Protein AF-A0ABD2HUH9-F1 (afdb_monomer_lite)

InterPro domains:
  IPR013078 Histidine phosphatase superfamily, clade-1 [PF00300] (128-305)
  IPR013078 Histidine phosphatase superfamily, clade-1 [SM00855] (127-300)
  IPR013078 Histidine phosphatase superfamily, clade-1 [cd07067] (128-216)
  IPR029033 Histidine phosphatase superfamily [G3DSA:3.40.50.1240] (119-362)
  IPR029033 Histidine phosphatase superfamily [SSF53254] (128-306)
  IPR051710 Phosphatase and SH3 domain-containing protein [PTHR16469] (118-306)

Structure (mmCIF, N/CA/C/O backbone):
data_AF-A0ABD2HUH9-F1
#
_entry.id   AF-A0ABD2HUH9-F1
#
loop_
_atom_site.group_PDB
_atom_site.id
_atom_site.type_symbol
_atom_site.label_atom_id
_atom_site.label_alt_id
_atom_site.label_comp_id
_atom_site.label_asym_id
_atom_site.label_entity_id
_atom_site.label_seq_id
_atom_site.pdbx_PDB_ins_code
_atom_site.Cartn_x
_atom_site.Cartn_y
_atom_site.Cartn_z
_atom_site.occupancy
_atom_site.B_iso_or_equiv
_atom_site.auth_seq_id
_atom_site.auth_comp_id
_atom_site.auth_asym_id
_atom_site.auth_atom_id
_atom_site.pdbx_PDB_model_num
ATOM 1 N N . MET A 1 1 ? -20.282 13.098 11.076 1.00 27.67 1 MET A N 1
ATOM 2 C CA . MET A 1 1 ? -19.843 14.317 11.802 1.00 27.67 1 MET A CA 1
ATOM 3 C C . MET A 1 1 ? -19.815 14.136 13.331 1.00 27.67 1 MET A C 1
ATOM 5 O O . MET A 1 1 ? -18.969 14.738 13.973 1.00 27.67 1 MET A O 1
ATOM 9 N N . ILE A 1 2 ? -20.640 13.249 13.908 1.00 22.48 2 ILE A N 1
ATOM 10 C CA . ILE A 1 2 ? -20.753 13.015 15.366 1.00 22.48 2 ILE A CA 1
ATOM 11 C C . ILE A 1 2 ? -19.520 12.308 15.987 1.00 22.48 2 ILE A C 1
ATOM 13 O O . ILE A 1 2 ? -19.091 12.671 17.076 1.00 22.48 2 ILE A O 1
ATOM 17 N N . PHE A 1 3 ? -18.856 11.392 15.270 1.00 25.00 3 PHE A N 1
ATOM 18 C CA . PHE A 1 3 ? -17.700 10.646 15.810 1.00 25.00 3 PHE A CA 1
ATOM 19 C C . PHE A 1 3 ? -16.360 11.410 15.824 1.00 25.00 3 PHE A C 1
ATOM 21 O O . PHE A 1 3 ? -15.515 11.156 16.682 1.00 25.00 3 PHE A O 1
ATOM 28 N N . ARG A 1 4 ? -16.149 12.370 14.905 1.00 24.64 4 ARG A N 1
ATOM 29 C CA . ARG A 1 4 ? -14.966 13.262 14.941 1.00 24.64 4 ARG A CA 1
ATOM 30 C C . ARG A 1 4 ? -15.009 14.158 16.183 1.00 24.64 4 ARG A C 1
ATOM 32 O O . ARG A 1 4 ? -13.975 14.357 16.808 1.00 24.64 4 ARG A O 1
ATOM 39 N N . ALA A 1 5 ? -16.208 14.607 16.567 1.00 24.38 5 ALA A N 1
ATOM 40 C CA . ALA A 1 5 ? -16.437 15.283 17.836 1.00 24.38 5 ALA A CA 1
ATOM 41 C C . ALA A 1 5 ? -16.181 14.328 19.012 1.00 24.38 5 ALA A C 1
ATOM 43 O O . ALA A 1 5 ? -15.343 14.640 19.840 1.00 24.38 5 ALA A O 1
ATOM 44 N N . GLN A 1 6 ? -16.762 13.122 19.036 1.00 27.17 6 GLN A N 1
ATOM 45 C CA . GLN A 1 6 ? -16.591 12.181 20.158 1.00 27.17 6 GLN A CA 1
ATOM 46 C C . GLN A 1 6 ? -15.127 11.828 20.482 1.00 27.17 6 GLN A C 1
ATOM 48 O O . GLN A 1 6 ? -14.770 11.823 21.652 1.00 27.17 6 GLN A O 1
ATOM 53 N N . ASN A 1 7 ? -14.251 11.596 19.497 1.00 30.81 7 ASN A N 1
ATOM 54 C CA . ASN A 1 7 ? -12.843 11.257 19.780 1.00 30.81 7 ASN A CA 1
ATOM 55 C C . ASN A 1 7 ? -12.006 12.453 20.265 1.00 30.81 7 ASN A C 1
ATOM 57 O O . ASN A 1 7 ? -11.153 12.288 21.139 1.00 30.81 7 ASN A O 1
ATOM 61 N N . LEU A 1 8 ? -12.267 13.657 19.740 1.00 32.03 8 LEU A N 1
ATOM 62 C CA . LEU A 1 8 ? -11.672 14.890 20.264 1.00 32.03 8 LEU A CA 1
ATOM 63 C C . LEU A 1 8 ? -12.205 15.187 21.670 1.00 32.03 8 LEU A C 1
ATOM 65 O O . LEU A 1 8 ? -11.418 15.495 22.555 1.00 32.03 8 LEU A O 1
ATOM 69 N N . THR A 1 9 ? -13.506 15.002 21.903 1.00 34.88 9 THR A N 1
ATOM 70 C CA . THR A 1 9 ? -14.163 15.226 23.194 1.00 34.88 9 THR A CA 1
ATOM 71 C C . THR A 1 9 ? -13.722 14.214 24.249 1.00 34.88 9 THR A C 1
ATOM 73 O O . THR A 1 9 ? -13.495 14.619 25.377 1.00 34.88 9 THR A O 1
ATOM 76 N N . ILE A 1 10 ? -13.524 12.931 23.921 1.00 40.19 10 ILE A N 1
ATOM 77 C CA . ILE A 1 10 ? -13.047 11.913 24.878 1.00 40.19 10 ILE A CA 1
ATOM 78 C C . ILE A 1 10 ? -11.568 12.141 25.223 1.00 40.19 10 ILE A C 1
ATOM 80 O O . ILE A 1 10 ? -11.203 12.074 26.394 1.00 40.19 10 ILE A O 1
ATOM 84 N N . GLY A 1 11 ? -10.724 12.484 24.240 1.00 42.72 11 GLY A N 1
ATOM 85 C CA . GLY A 1 11 ? -9.333 12.877 24.497 1.00 42.72 11 GLY A CA 1
ATOM 86 C C . GLY A 1 11 ? -9.218 14.167 25.317 1.00 42.72 11 GLY A C 1
ATOM 87 O O . GLY A 1 11 ? -8.470 14.207 26.290 1.00 42.72 11 GLY A O 1
ATOM 88 N N . GLN A 1 12 ? -10.012 15.191 24.990 1.00 41.19 12 GLN A N 1
ATOM 89 C CA . GLN A 1 12 ? -10.095 16.444 25.753 1.00 41.19 12 GLN A CA 1
ATOM 90 C C . GLN A 1 12 ? -10.655 16.223 27.164 1.00 41.19 12 GLN A C 1
ATOM 92 O O . GLN A 1 12 ? -10.126 16.787 28.118 1.00 41.19 12 GLN A O 1
ATOM 97 N N . PHE A 1 13 ? -11.666 15.364 27.319 1.00 44.88 13 PHE A N 1
ATOM 98 C CA . PHE A 1 13 ? -12.260 15.001 28.607 1.00 44.88 13 PHE A CA 1
ATOM 99 C C . PHE A 1 13 ? -11.258 14.258 29.494 1.00 44.88 13 PHE A C 1
ATOM 101 O O . PHE A 1 13 ? -11.095 14.622 30.656 1.00 44.88 13 PHE A O 1
ATOM 108 N N . PHE A 1 14 ? -10.537 13.272 28.950 1.00 52.88 14 PHE A N 1
ATOM 109 C CA . PHE A 1 14 ? -9.523 12.517 29.690 1.00 52.88 14 PHE A CA 1
ATOM 110 C C . PHE A 1 14 ? -8.366 13.425 30.142 1.00 52.88 14 PHE A C 1
ATOM 112 O O . PHE A 1 14 ? -7.978 13.413 31.309 1.00 52.88 14 PHE A O 1
ATOM 119 N N . VAL A 1 15 ? -7.874 14.301 29.260 1.00 49.50 15 VAL A N 1
ATOM 120 C CA . VAL A 1 15 ? -6.793 15.247 29.587 1.00 49.50 15 VAL A CA 1
ATOM 121 C C . VAL A 1 15 ? -7.243 16.311 30.606 1.00 49.50 15 VAL A C 1
ATOM 123 O O . VAL A 1 15 ? -6.530 16.556 31.578 1.00 49.50 15 VAL A O 1
ATOM 126 N N . GLN A 1 16 ? -8.432 16.909 30.465 1.00 46.25 16 GLN A N 1
ATOM 127 C CA . GLN A 1 16 ? -8.908 17.951 31.394 1.00 46.25 16 GLN A CA 1
ATOM 128 C C . GLN A 1 16 ? -9.371 17.420 32.756 1.00 46.25 16 GLN A C 1
ATOM 130 O O . GLN A 1 16 ? -9.128 18.064 33.780 1.00 46.25 16 GLN A O 1
ATOM 135 N N . LYS A 1 17 ? -10.084 16.287 32.803 1.00 49.50 17 LYS A N 1
ATOM 136 C CA . LYS A 1 17 ? -10.650 15.781 34.064 1.00 49.50 17 LYS A CA 1
ATOM 137 C C . LYS A 1 17 ? -9.650 14.983 34.882 1.00 49.50 17 LYS A C 1
ATOM 139 O O . LYS A 1 17 ? -9.647 15.125 36.098 1.00 49.50 17 LYS A O 1
ATOM 144 N N . ILE A 1 18 ? -8.816 14.171 34.240 1.00 49.66 18 ILE A N 1
ATOM 145 C CA . ILE A 1 18 ? -7.975 13.198 34.945 1.00 49.66 18 ILE A CA 1
ATOM 146 C C . ILE A 1 18 ? -6.536 13.702 35.085 1.00 49.66 18 ILE A C 1
ATOM 148 O O . ILE A 1 18 ? -5.940 13.568 36.153 1.00 49.66 18 ILE A O 1
ATOM 152 N N . LEU A 1 19 ? -5.971 14.326 34.046 1.00 48.34 19 LEU A N 1
ATOM 153 C CA . LEU A 1 19 ? -4.577 14.777 34.109 1.00 48.34 19 LEU A CA 1
ATOM 154 C C . LEU A 1 19 ? -4.420 16.132 34.807 1.00 48.34 19 LEU A C 1
ATOM 156 O O . LEU A 1 19 ? -3.455 16.294 35.550 1.00 48.34 19 LEU A O 1
ATOM 160 N N . GLN A 1 20 ? -5.365 17.063 34.624 1.00 46.34 20 GLN A N 1
ATOM 161 C CA . GLN A 1 20 ? -5.277 18.410 35.208 1.00 46.34 20 GLN A CA 1
ATOM 162 C C . GLN A 1 20 ? -5.917 18.561 36.601 1.00 46.34 20 GLN A C 1
ATOM 164 O O . GLN A 1 20 ? -5.430 19.380 37.370 1.00 46.34 20 GLN A O 1
ATOM 169 N N . ASN A 1 21 ? -6.980 17.813 36.945 1.00 48.00 21 ASN A N 1
ATOM 170 C CA . ASN A 1 21 ? -7.795 18.108 38.144 1.00 48.00 21 ASN A CA 1
ATOM 171 C C . ASN A 1 21 ? -8.232 16.896 39.002 1.00 48.00 21 ASN A C 1
ATOM 173 O O . ASN A 1 21 ? -8.895 17.102 40.016 1.00 48.00 21 ASN A O 1
ATOM 177 N N . GLY A 1 22 ? -7.919 15.654 38.616 1.00 52.38 22 GLY A N 1
ATOM 178 C CA . GLY A 1 22 ? -8.319 14.444 39.354 1.00 52.38 22 GLY A CA 1
ATOM 179 C C . GLY A 1 22 ? -7.205 13.893 40.250 1.00 52.38 22 GLY A C 1
ATOM 180 O O . GLY A 1 22 ? -6.028 13.987 39.887 1.00 52.38 22 GLY A O 1
ATOM 181 N N . SER A 1 23 ? -7.565 13.310 41.403 1.00 54.91 23 SER A N 1
ATOM 182 C CA . SER A 1 23 ? -6.617 12.554 42.239 1.00 54.91 23 SER A CA 1
ATOM 183 C C . SER A 1 23 ? -6.350 11.162 41.655 1.00 54.91 23 SER A C 1
ATOM 185 O O . SER A 1 23 ? -7.181 10.606 40.932 1.00 54.91 23 SER A O 1
ATOM 187 N N . ASP A 1 24 ? -5.197 10.576 41.980 1.00 50.28 24 ASP A N 1
ATOM 188 C CA . ASP A 1 24 ? -4.820 9.244 41.487 1.00 50.28 24 ASP A CA 1
ATOM 189 C C . ASP A 1 24 ? -5.796 8.152 41.977 1.00 50.28 24 ASP A C 1
ATOM 191 O O . ASP A 1 24 ? -6.110 7.219 41.239 1.00 50.28 24 ASP A O 1
ATOM 195 N N . GLU A 1 25 ? -6.389 8.322 43.165 1.00 52.78 25 GLU A N 1
ATOM 196 C CA . GLU A 1 25 ? -7.463 7.460 43.686 1.00 52.78 25 GLU A CA 1
ATOM 197 C C . GLU A 1 25 ? -8.725 7.495 42.815 1.00 52.78 25 GLU A C 1
ATOM 199 O O . GLU A 1 25 ? -9.259 6.441 42.475 1.00 52.78 25 GLU A O 1
ATOM 204 N N . GLN A 1 26 ? -9.167 8.679 42.374 1.00 53.09 26 GLN A N 1
ATOM 205 C CA . GLN A 1 26 ? -10.331 8.805 41.487 1.00 53.09 26 GLN A CA 1
ATOM 206 C C . GLN A 1 26 ? -10.088 8.127 40.135 1.00 53.09 26 GLN A C 1
ATOM 208 O O . GLN A 1 26 ? -10.994 7.522 39.562 1.00 53.09 26 GLN A O 1
ATOM 213 N N . LEU A 1 27 ? -8.857 8.199 39.624 1.00 52.88 27 LEU A N 1
ATOM 214 C CA . LEU A 1 27 ? -8.471 7.494 38.408 1.00 52.88 27 LEU A CA 1
ATOM 215 C C . LEU A 1 27 ? -8.495 5.970 38.608 1.00 52.88 27 LEU A C 1
ATOM 217 O O . LEU A 1 27 ? -9.039 5.256 37.763 1.00 52.88 27 LEU A O 1
ATOM 221 N N . GLY A 1 28 ? -7.973 5.480 39.735 1.00 50.75 28 GLY A N 1
ATOM 222 C CA . GLY A 1 28 ? -8.027 4.065 40.110 1.00 50.75 28 GLY A CA 1
ATOM 223 C C . GLY A 1 28 ? -9.458 3.532 40.229 1.00 50.75 28 GLY A C 1
ATOM 224 O O . GLY A 1 28 ? -9.762 2.468 39.691 1.00 50.75 28 GLY A O 1
ATOM 225 N N . GLU A 1 29 ? -10.367 4.288 40.850 1.00 53.72 29 GLU A N 1
ATOM 226 C CA . GLU A 1 29 ? -11.788 3.928 40.967 1.00 53.72 29 GLU A CA 1
ATOM 227 C C . GLU A 1 29 ? -12.499 3.874 39.609 1.00 53.72 29 GLU A C 1
ATOM 229 O O . GLU A 1 29 ? -13.290 2.961 39.355 1.00 53.72 29 GLU A O 1
ATOM 234 N N . ILE A 1 30 ? -12.192 4.810 38.705 1.00 51.41 30 ILE A N 1
ATOM 235 C CA . ILE A 1 30 ? -12.736 4.814 37.341 1.00 51.41 30 ILE A CA 1
ATOM 236 C C . ILE A 1 30 ? -12.247 3.585 36.572 1.00 51.41 30 ILE A C 1
ATOM 238 O O . ILE A 1 30 ? -13.061 2.877 35.979 1.00 51.41 30 ILE A O 1
ATOM 242 N N . VAL A 1 31 ? -10.942 3.297 36.599 1.00 49.69 31 VAL A N 1
ATOM 243 C CA . VAL A 1 31 ? -10.357 2.136 35.908 1.00 49.69 31 VAL A CA 1
ATOM 244 C C . VAL A 1 31 ? -10.923 0.830 36.462 1.00 49.69 31 VAL A C 1
ATOM 246 O O . VAL A 1 31 ? -11.364 -0.020 35.687 1.00 49.69 31 VAL A O 1
ATOM 249 N N . LYS A 1 32 ? -11.010 0.699 37.788 1.00 50.00 32 LYS A N 1
ATOM 250 C CA . LYS A 1 32 ? -11.602 -0.466 38.451 1.00 50.00 32 LYS A CA 1
ATOM 251 C C . LYS A 1 32 ? -13.080 -0.643 38.087 1.00 50.00 32 LYS A C 1
ATOM 253 O O . LYS A 1 32 ? -13.490 -1.739 37.719 1.00 50.00 32 LYS A O 1
ATOM 258 N N . SER A 1 33 ? -13.867 0.437 38.081 1.00 48.19 33 SER A N 1
ATOM 259 C CA . SER A 1 33 ? -15.278 0.393 37.664 1.00 48.19 33 SER A CA 1
ATOM 260 C C . SER A 1 33 ? -15.448 0.021 36.186 1.00 48.19 33 SER A C 1
ATOM 262 O O . SER A 1 33 ? -16.436 -0.619 35.818 1.00 48.19 33 SER A O 1
ATOM 264 N N . LEU A 1 34 ? -14.509 0.415 35.320 1.00 43.81 34 LEU A N 1
ATOM 265 C CA . LEU A 1 34 ? -14.492 0.004 33.916 1.00 43.81 34 LEU A CA 1
ATOM 266 C C . LEU A 1 34 ? -14.189 -1.498 33.791 1.00 43.81 34 LEU A C 1
ATOM 268 O O . LEU A 1 34 ? -14.939 -2.199 33.111 1.00 43.81 34 LEU A O 1
ATOM 272 N N . GLN A 1 35 ? -13.183 -2.003 34.511 1.00 46.22 35 GLN A N 1
ATOM 273 C CA . GLN A 1 35 ? -12.807 -3.423 34.527 1.00 46.22 35 GLN A CA 1
ATOM 274 C C . GLN A 1 35 ? -13.927 -4.326 35.066 1.00 46.22 35 GLN A C 1
ATOM 276 O O . GLN A 1 35 ? -14.257 -5.331 34.440 1.00 46.22 35 GLN A O 1
ATOM 281 N N . GLU A 1 36 ? -14.582 -3.938 36.165 1.00 45.72 36 GLU A N 1
ATOM 282 C CA . GLU A 1 36 ? -15.737 -4.654 36.736 1.00 45.72 36 GLU A CA 1
ATOM 283 C C . GLU A 1 36 ? -16.923 -4.741 35.758 1.00 45.72 36 GLU A C 1
ATOM 285 O O . GLU A 1 36 ? -17.746 -5.651 35.842 1.00 45.72 36 GLU A O 1
ATOM 290 N N . LYS A 1 37 ? -17.001 -3.814 34.795 1.00 42.44 37 LYS A N 1
ATOM 291 C CA . LYS A 1 37 ? -18.020 -3.779 33.733 1.00 42.44 37 LYS A CA 1
ATOM 292 C C . LYS A 1 37 ? -17.551 -4.424 32.424 1.00 42.44 37 LYS A C 1
ATOM 294 O O . LYS A 1 37 ? -18.214 -4.247 31.403 1.00 42.44 37 LYS A O 1
ATOM 299 N N . GLY A 1 38 ? -16.417 -5.128 32.434 1.00 36.41 38 GLY A N 1
ATOM 300 C CA . GLY A 1 38 ? -15.834 -5.767 31.251 1.00 36.41 38 GLY A CA 1
ATOM 301 C C . GLY A 1 38 ? -15.320 -4.781 30.198 1.00 36.41 38 GLY A C 1
ATOM 302 O O . GLY A 1 38 ? -15.166 -5.159 29.042 1.00 36.41 38 GLY A O 1
ATOM 303 N N . LYS A 1 39 ? -15.084 -3.517 30.568 1.00 41.75 39 LYS A N 1
ATOM 304 C CA . LYS A 1 39 ? -14.573 -2.467 29.678 1.00 41.75 39 LYS A CA 1
ATOM 305 C C . LYS A 1 39 ? -13.067 -2.322 29.865 1.00 41.75 39 LYS A C 1
ATOM 307 O O . LYS A 1 39 ? -12.573 -2.333 30.990 1.00 41.75 39 LYS A O 1
ATOM 312 N N . VAL A 1 40 ? -12.346 -2.108 28.768 1.00 40.84 40 VAL A N 1
ATOM 313 C CA . VAL A 1 40 ? -10.905 -1.832 28.797 1.00 40.84 40 VAL A CA 1
ATOM 314 C C . VAL A 1 40 ? -10.680 -0.372 28.430 1.00 40.84 40 VAL A C 1
ATOM 316 O O . VAL A 1 40 ? -11.061 0.074 27.349 1.00 40.84 40 VAL A O 1
ATOM 319 N N . LEU A 1 41 ? -10.063 0.382 29.336 1.00 43.00 41 LEU A N 1
ATOM 320 C CA . LEU A 1 41 ? -9.483 1.671 28.990 1.00 43.00 41 LEU A CA 1
ATOM 321 C C . LEU A 1 41 ? -8.190 1.381 28.221 1.00 43.00 41 LEU A C 1
ATOM 323 O O . LEU A 1 41 ? -7.193 0.993 28.825 1.00 43.00 41 LEU A O 1
ATOM 327 N N . ASP A 1 42 ? -8.225 1.514 26.893 1.00 43.03 42 ASP A N 1
ATOM 328 C CA . ASP A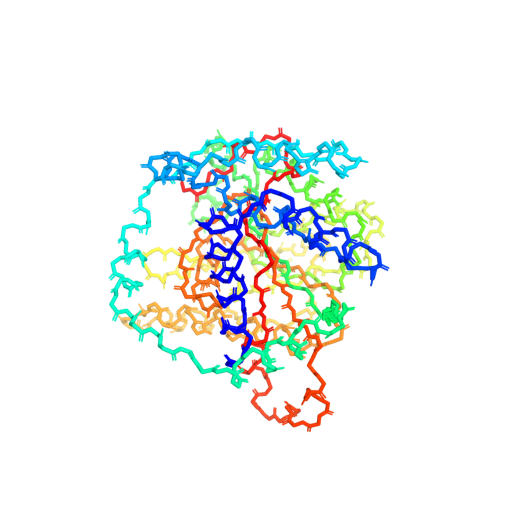 1 42 ? -7.055 1.325 26.026 1.00 43.03 42 ASP A CA 1
ATOM 329 C C . ASP A 1 42 ? -6.100 2.515 26.175 1.00 43.03 42 ASP A C 1
ATOM 331 O O . ASP A 1 42 ? -6.016 3.422 25.341 1.00 43.03 42 ASP A O 1
ATOM 335 N N . LEU A 1 43 ? -5.414 2.522 27.316 1.00 40.44 43 LEU A N 1
ATOM 336 C CA . LEU A 1 43 ? -4.369 3.476 27.623 1.00 40.44 43 LEU A CA 1
ATOM 337 C C . LEU A 1 43 ? -3.193 3.317 26.677 1.00 40.44 43 LEU A C 1
ATOM 339 O O . LEU A 1 43 ? -2.529 4.307 26.467 1.00 40.44 43 LEU A O 1
ATOM 343 N N . PHE A 1 44 ? -2.966 2.162 26.051 1.00 35.72 44 PHE A N 1
ATOM 344 C CA . PHE A 1 44 ? -1.836 1.942 25.146 1.00 35.72 44 PHE A CA 1
ATOM 345 C C . PHE A 1 44 ? -1.947 2.812 23.881 1.00 35.72 44 PHE A C 1
ATOM 347 O O . PHE A 1 44 ? -0.996 3.481 23.467 1.00 35.72 44 PHE A O 1
ATOM 354 N N . ARG A 1 45 ? -3.159 2.910 23.311 1.00 40.50 45 ARG A N 1
ATOM 355 C CA . ARG A 1 45 ? -3.464 3.835 22.203 1.00 40.50 45 ARG A CA 1
ATOM 356 C C . ARG A 1 45 ? -3.345 5.311 22.605 1.00 40.50 45 ARG A C 1
ATOM 358 O O . ARG A 1 45 ? -3.074 6.160 21.752 1.00 40.50 45 ARG A O 1
ATOM 365 N N . TYR A 1 46 ? -3.557 5.621 23.883 1.00 43.03 46 TYR A N 1
ATOM 366 C CA . TYR A 1 46 ? -3.401 6.963 24.446 1.00 43.03 46 TYR A CA 1
ATOM 367 C C . TYR A 1 46 ? -1.977 7.251 24.930 1.00 43.03 46 TYR A C 1
ATOM 369 O O . TYR A 1 46 ? -1.557 8.390 24.854 1.00 43.03 46 TYR A O 1
ATOM 377 N N . GLU A 1 47 ? -1.212 6.258 25.359 1.00 38.16 47 GLU A N 1
ATOM 378 C CA . GLU A 1 47 ? 0.138 6.348 25.907 1.00 38.16 47 GLU A CA 1
ATOM 379 C C . GLU A 1 47 ? 1.120 6.661 24.794 1.00 38.16 47 GLU A C 1
ATOM 381 O O . GLU A 1 47 ? 1.871 7.611 24.936 1.00 38.16 47 GLU A O 1
ATOM 386 N N . ASN A 1 48 ? 1.011 6.006 23.633 1.00 38.94 48 ASN A N 1
ATOM 387 C CA . ASN A 1 48 ? 1.764 6.402 22.437 1.00 38.94 48 ASN A CA 1
ATOM 388 C C . ASN A 1 48 ? 1.466 7.844 21.998 1.00 38.94 48 ASN A C 1
ATOM 390 O O . ASN A 1 48 ? 2.312 8.505 21.403 1.00 38.94 48 ASN A O 1
ATOM 394 N N . LYS A 1 49 ? 0.262 8.347 22.298 1.00 42.69 49 LYS A N 1
ATOM 395 C CA . LYS A 1 49 ? -0.082 9.754 22.074 1.00 42.69 49 LYS A CA 1
ATOM 396 C C . LYS A 1 49 ? 0.413 10.656 23.206 1.00 42.69 49 LYS A C 1
ATOM 398 O O . LYS A 1 49 ? 0.778 11.782 22.922 1.00 42.69 49 LYS A O 1
ATOM 403 N N . LEU A 1 50 ? 0.421 10.200 24.459 1.00 39.75 50 LEU A N 1
ATOM 404 C CA . LEU A 1 50 ? 0.709 10.998 25.657 1.00 39.75 50 LEU A CA 1
ATOM 405 C C . LEU A 1 50 ? 2.197 11.046 26.032 1.00 39.75 50 LEU A C 1
ATOM 407 O O . LEU A 1 50 ? 2.646 12.062 26.560 1.00 39.75 50 LEU A O 1
ATOM 411 N N . SER A 1 51 ? 2.966 9.995 25.738 1.00 42.31 51 SER A N 1
ATOM 412 C CA . SER A 1 51 ? 4.422 9.924 25.918 1.00 42.31 51 SER A CA 1
ATOM 413 C C . SER A 1 51 ? 5.132 11.016 25.116 1.00 42.31 51 SER A C 1
ATOM 415 O O . SER A 1 51 ? 6.043 11.665 25.627 1.00 42.31 51 SER A O 1
ATOM 417 N N . HIS A 1 52 ? 4.597 11.333 23.933 1.00 41.91 52 HIS A N 1
ATOM 418 C CA . HIS A 1 52 ? 4.979 12.467 23.089 1.00 41.91 52 HIS A CA 1
ATOM 419 C C . HIS A 1 52 ? 4.911 13.836 23.806 1.00 41.91 52 HIS A C 1
ATOM 421 O O . HIS A 1 52 ? 5.545 14.797 23.376 1.00 41.91 52 HIS A O 1
ATOM 427 N N . TYR A 1 53 ? 4.179 13.948 24.922 1.00 44.62 53 TYR A N 1
ATOM 428 C CA . TYR A 1 53 ? 3.969 15.198 25.658 1.00 44.62 53 TYR A CA 1
ATOM 429 C C . TYR A 1 53 ? 4.678 15.254 27.025 1.00 44.62 53 TYR A C 1
ATOM 431 O O . TYR A 1 53 ? 4.481 16.219 27.764 1.00 44.62 53 TYR A O 1
ATOM 439 N N . ASN A 1 54 ? 5.508 14.270 27.396 1.00 45.44 54 ASN A N 1
ATOM 440 C CA . ASN A 1 54 ? 6.020 14.122 28.769 1.00 45.44 54 ASN A CA 1
ATOM 441 C C . ASN A 1 54 ? 6.774 15.364 29.299 1.00 45.44 54 ASN A C 1
ATOM 443 O O . ASN A 1 54 ? 6.473 15.853 30.386 1.00 45.44 54 ASN A O 1
ATOM 447 N N . ASN A 1 55 ? 7.674 15.956 28.505 1.00 41.53 55 ASN A N 1
ATOM 448 C CA . ASN A 1 55 ? 8.413 17.167 28.902 1.00 41.53 55 ASN A CA 1
ATOM 449 C C . ASN A 1 55 ? 7.501 18.398 29.065 1.00 41.53 55 ASN A C 1
ATOM 451 O O . ASN A 1 55 ? 7.741 19.261 29.908 1.00 41.53 55 ASN A O 1
ATOM 455 N N . VAL A 1 56 ? 6.414 18.466 28.294 1.00 42.72 56 VAL A N 1
ATOM 456 C CA . VAL A 1 56 ? 5.411 19.538 28.374 1.00 42.72 56 VAL A CA 1
ATOM 457 C C . VAL A 1 56 ? 4.547 19.376 29.622 1.00 42.72 56 VAL A C 1
ATOM 459 O O . VAL A 1 56 ? 4.245 20.360 30.294 1.00 42.72 56 VAL A O 1
ATOM 462 N N . LEU A 1 57 ? 4.183 18.141 29.963 1.00 42.97 57 LEU A N 1
ATOM 463 C CA . LEU A 1 57 ? 3.406 17.827 31.158 1.00 42.97 57 LEU A CA 1
ATOM 464 C C . LEU A 1 57 ? 4.221 18.136 32.422 1.00 42.97 57 LEU A C 1
ATOM 466 O O . LEU A 1 57 ? 3.722 18.845 33.295 1.00 42.97 57 LEU A O 1
ATOM 470 N N . VAL A 1 58 ? 5.502 17.752 32.460 1.00 46.47 58 VAL A N 1
ATOM 471 C CA . VAL A 1 58 ? 6.424 18.062 33.569 1.00 46.47 58 VAL A CA 1
ATOM 472 C C . VAL A 1 58 ? 6.597 19.574 33.761 1.00 46.47 58 VAL A C 1
ATOM 474 O O . VAL A 1 58 ? 6.493 20.058 34.888 1.00 46.47 58 VAL A O 1
ATOM 477 N N . ASN A 1 59 ? 6.763 20.338 32.676 1.00 42.94 59 ASN A N 1
ATOM 478 C CA . ASN A 1 59 ? 6.883 21.803 32.732 1.00 42.94 59 ASN A CA 1
ATOM 479 C C . ASN A 1 59 ? 5.589 22.521 33.164 1.00 42.94 59 ASN A C 1
ATOM 481 O O . ASN A 1 59 ? 5.639 23.688 33.542 1.00 42.94 59 ASN A O 1
ATOM 485 N N . ASN A 1 60 ? 4.443 21.832 33.146 1.00 39.50 60 ASN A N 1
ATOM 486 C CA . ASN A 1 60 ? 3.157 22.316 33.662 1.00 39.50 60 ASN A CA 1
ATOM 487 C C . ASN A 1 60 ? 2.771 21.664 35.006 1.00 39.50 60 ASN A C 1
ATOM 489 O O . ASN A 1 60 ? 1.615 21.730 35.417 1.00 39.50 60 ASN A O 1
ATOM 493 N N . GLY A 1 61 ? 3.720 21.019 35.696 1.00 46.03 61 GLY A N 1
ATOM 494 C CA . GLY A 1 61 ? 3.499 20.404 37.009 1.00 46.03 61 GLY A CA 1
ATOM 495 C C . GLY A 1 61 ? 2.765 19.057 36.984 1.00 46.03 61 GLY A C 1
ATOM 496 O O . GLY A 1 61 ? 2.423 18.530 38.039 1.00 46.03 61 GLY A O 1
ATOM 497 N N . ILE A 1 62 ? 2.538 18.472 35.807 1.00 45.97 62 ILE A N 1
ATOM 498 C CA . ILE A 1 62 ? 1.891 17.168 35.627 1.00 45.97 62 ILE A CA 1
ATOM 499 C C . ILE A 1 62 ? 2.977 16.108 35.425 1.00 45.97 62 ILE A C 1
ATOM 501 O O . ILE A 1 62 ? 3.556 15.975 34.349 1.00 45.97 62 ILE A O 1
ATOM 505 N N . GLN A 1 63 ? 3.255 15.316 36.458 1.00 52.75 63 GLN A N 1
ATOM 506 C CA . GLN A 1 63 ? 4.226 14.226 36.361 1.00 52.75 63 GLN A CA 1
ATOM 507 C C . GLN A 1 63 ? 3.544 12.959 35.832 1.00 52.75 63 GLN A C 1
ATOM 509 O O . GLN A 1 63 ? 2.832 12.272 36.562 1.00 52.75 63 GLN A O 1
ATOM 514 N N . LEU A 1 64 ? 3.749 12.653 34.547 1.00 50.88 64 LEU A N 1
ATOM 515 C CA . LEU A 1 64 ? 3.093 11.521 33.882 1.00 50.88 64 LEU A CA 1
ATOM 516 C C . LEU A 1 64 ? 3.573 10.165 34.422 1.00 50.88 64 LEU A C 1
ATOM 518 O O . LEU A 1 64 ? 2.776 9.253 34.619 1.00 50.88 64 LEU A O 1
ATOM 522 N N . LYS A 1 65 ? 4.876 10.051 34.700 1.00 52.06 65 LYS A N 1
ATOM 523 C CA . LYS A 1 65 ? 5.528 8.805 35.120 1.00 52.06 65 LYS A CA 1
ATOM 524 C C . LYS A 1 65 ? 4.990 8.243 36.452 1.00 52.06 65 LYS A C 1
ATOM 526 O O . LYS A 1 65 ? 4.582 7.088 36.436 1.00 52.06 65 LYS A O 1
ATOM 531 N N . PRO A 1 66 ? 4.864 9.016 37.553 1.00 53.94 66 PRO 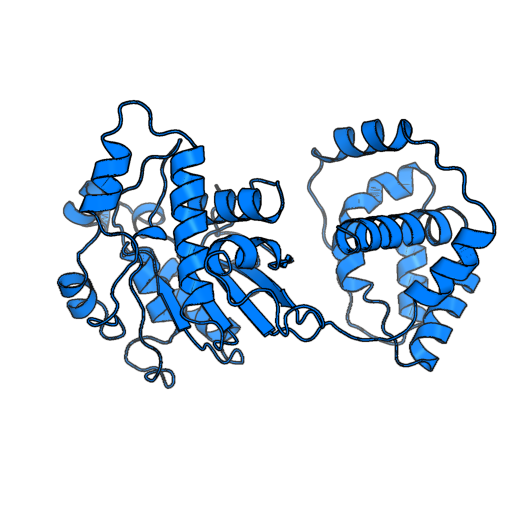A N 1
ATOM 532 C CA . PRO A 1 66 ? 4.228 8.530 38.783 1.00 53.94 66 PRO A CA 1
ATOM 533 C C . PRO A 1 66 ? 2.778 8.067 38.589 1.00 53.94 66 PRO A C 1
ATOM 535 O O . PRO A 1 66 ? 2.376 7.062 39.168 1.00 53.94 66 PRO A O 1
ATOM 538 N N . LYS A 1 67 ? 2.001 8.753 37.736 1.00 50.44 67 LYS A N 1
ATOM 539 C CA . LYS A 1 67 ? 0.602 8.392 37.448 1.00 50.44 67 LYS A CA 1
ATOM 540 C C . LYS A 1 67 ? 0.487 7.098 36.637 1.00 50.44 67 LYS A C 1
ATOM 542 O O . LYS A 1 67 ? -0.369 6.263 36.919 1.00 50.44 67 LYS A O 1
ATOM 547 N N . LEU A 1 68 ? 1.365 6.908 35.652 1.00 49.41 68 LEU A N 1
ATOM 548 C CA . LEU A 1 68 ? 1.442 5.673 34.866 1.00 49.41 68 LEU A CA 1
ATOM 549 C C . LEU A 1 68 ? 1.998 4.501 35.696 1.00 49.41 68 LEU A C 1
ATOM 551 O O . LEU A 1 68 ? 1.485 3.390 35.592 1.00 49.41 68 LEU A O 1
ATOM 555 N N . GLU A 1 69 ? 2.981 4.735 36.571 1.00 52.19 69 GLU A N 1
ATOM 556 C CA . GLU A 1 69 ? 3.499 3.731 37.516 1.00 52.19 69 GLU A CA 1
ATOM 557 C C . GLU A 1 69 ? 2.448 3.330 38.564 1.00 52.19 69 GLU A C 1
ATOM 559 O O . GLU A 1 69 ? 2.297 2.144 38.852 1.00 52.19 69 GLU A O 1
ATOM 564 N N . PHE A 1 70 ? 1.661 4.277 39.086 1.00 55.59 70 PHE A N 1
ATOM 565 C CA . PHE A 1 70 ? 0.512 3.989 39.950 1.00 55.59 70 PHE A CA 1
ATOM 566 C C . PHE A 1 70 ? -0.512 3.087 39.250 1.00 55.59 70 PHE A C 1
ATOM 568 O O . PHE A 1 70 ? -0.939 2.075 39.809 1.00 55.59 70 PHE A O 1
ATOM 575 N N . LEU A 1 71 ? -0.866 3.405 38.002 1.00 45.09 71 LEU A N 1
ATOM 576 C CA . LEU A 1 71 ? -1.769 2.586 37.192 1.00 45.09 71 LEU A CA 1
ATOM 577 C C . LEU A 1 71 ? -1.212 1.182 36.939 1.00 45.09 71 LEU A C 1
ATOM 579 O O . LEU A 1 71 ? -1.949 0.210 37.088 1.00 45.09 71 LEU A O 1
ATOM 583 N N . LYS A 1 72 ? 0.083 1.071 36.627 1.00 47.50 72 LYS A N 1
ATOM 584 C CA . LYS A 1 72 ? 0.789 -0.203 36.424 1.00 47.50 72 LYS A CA 1
ATOM 585 C C . LYS A 1 72 ? 0.841 -1.059 37.693 1.00 47.50 72 LYS A C 1
ATOM 587 O O . LYS A 1 72 ? 0.719 -2.272 37.619 1.00 47.50 72 LYS A O 1
ATOM 592 N N . ASN A 1 73 ? 0.979 -0.439 38.862 1.00 50.88 73 ASN A N 1
ATOM 593 C CA . ASN A 1 73 ? 0.968 -1.147 40.145 1.00 50.88 73 ASN A CA 1
ATOM 594 C C . ASN A 1 73 ? -0.452 -1.526 40.601 1.00 50.88 73 ASN A C 1
ATOM 596 O O . ASN A 1 73 ? -0.624 -2.468 41.370 1.00 50.88 73 ASN A O 1
ATOM 600 N N . THR A 1 74 ? -1.470 -0.801 40.130 1.00 48.75 74 THR A N 1
ATOM 601 C CA . THR A 1 74 ? -2.888 -1.072 40.425 1.00 48.75 74 THR A CA 1
ATOM 602 C C . THR A 1 74 ? -3.478 -2.116 39.468 1.00 48.75 74 THR A C 1
ATOM 604 O O . THR A 1 74 ? -4.373 -2.873 39.840 1.00 48.75 74 THR A O 1
ATOM 607 N N . CYS A 1 75 ? -2.959 -2.189 38.241 1.00 41.53 75 CYS A N 1
ATOM 608 C CA . CYS A 1 75 ? -3.363 -3.127 37.199 1.00 41.53 75 CYS A CA 1
ATOM 609 C C . CYS A 1 75 ? -2.225 -4.135 36.972 1.00 41.53 75 CYS A C 1
ATOM 611 O O . CYS A 1 75 ? -1.281 -3.822 36.263 1.00 41.53 75 CYS A O 1
ATOM 613 N N . ASN A 1 76 ? -2.299 -5.324 37.579 1.00 38.75 76 ASN A N 1
ATOM 614 C CA . ASN A 1 76 ? -1.275 -6.383 37.521 1.00 38.75 76 ASN A CA 1
ATOM 615 C C . ASN A 1 76 ? -0.970 -6.903 36.090 1.00 38.75 76 ASN A C 1
ATOM 617 O O . ASN A 1 76 ? -1.347 -8.030 35.769 1.00 38.75 76 ASN A O 1
ATOM 621 N N . ASP A 1 77 ? -0.289 -6.141 35.228 1.00 39.03 77 ASP A N 1
ATOM 622 C CA . ASP A 1 77 ? 0.149 -6.643 33.918 1.00 39.03 77 ASP A CA 1
ATOM 623 C C . ASP A 1 77 ? 1.462 -6.012 33.400 1.00 39.03 77 ASP A C 1
ATOM 625 O O . ASP A 1 77 ? 1.741 -4.824 33.565 1.00 39.03 77 ASP A O 1
ATOM 629 N N . ASN A 1 78 ? 2.295 -6.839 32.763 1.00 36.59 78 ASN A N 1
ATOM 630 C CA . ASN A 1 78 ? 3.707 -6.588 32.432 1.00 36.59 78 ASN A CA 1
ATOM 631 C C . ASN A 1 78 ? 3.937 -5.983 31.024 1.00 36.59 78 ASN A C 1
ATOM 633 O O . ASN A 1 78 ? 5.033 -6.093 30.476 1.00 36.59 78 ASN A O 1
ATOM 637 N N . SER A 1 79 ? 2.940 -5.349 30.408 1.00 31.22 79 SER A N 1
ATOM 638 C CA . SER A 1 79 ? 2.893 -5.106 28.952 1.00 31.22 79 SER A CA 1
ATOM 639 C C . SER A 1 79 ? 3.290 -3.697 28.448 1.00 31.22 79 SER A C 1
ATOM 641 O O . SER A 1 79 ? 2.969 -3.356 27.313 1.00 31.22 79 SER A O 1
ATOM 643 N N . ILE A 1 80 ? 4.012 -2.872 29.225 1.00 33.06 80 ILE A N 1
ATOM 644 C CA . ILE A 1 80 ? 4.241 -1.434 28.909 1.00 33.06 80 ILE A CA 1
ATOM 645 C C . ILE A 1 80 ? 5.744 -1.056 28.789 1.00 33.06 80 ILE A C 1
ATOM 647 O O . ILE A 1 80 ? 6.482 -1.271 29.754 1.00 33.06 80 ILE A O 1
ATOM 651 N N . ASN A 1 81 ? 6.171 -0.443 27.658 1.00 32.53 81 ASN A N 1
ATOM 652 C CA . ASN A 1 81 ? 7.523 0.111 27.353 1.00 32.53 81 ASN A CA 1
ATOM 653 C C . ASN A 1 81 ? 7.449 1.448 26.545 1.00 32.53 81 ASN A C 1
ATOM 655 O O . ASN A 1 81 ? 6.579 1.566 25.687 1.00 32.53 81 ASN A O 1
ATOM 659 N N . ILE A 1 82 ? 8.360 2.426 26.768 1.00 33.88 82 ILE A N 1
ATOM 660 C CA . ILE A 1 82 ? 8.270 3.850 26.305 1.00 33.88 82 ILE A CA 1
ATOM 661 C C . ILE A 1 82 ? 9.599 4.370 25.670 1.00 33.88 82 ILE A C 1
ATOM 663 O O . ILE A 1 82 ? 10.658 4.052 26.208 1.00 33.88 82 ILE A O 1
ATOM 667 N N . TYR A 1 83 ? 9.556 5.204 24.599 1.00 33.25 83 TYR A N 1
ATOM 668 C CA . TYR A 1 83 ? 10.719 5.862 23.925 1.00 33.25 83 TYR A CA 1
ATOM 669 C C . TYR A 1 83 ? 10.454 7.318 23.417 1.00 33.25 83 TYR A C 1
ATOM 671 O O . TYR A 1 83 ? 9.298 7.672 23.183 1.00 33.25 83 TYR A O 1
ATOM 679 N N . ASP A 1 84 ? 11.526 8.125 23.239 1.00 33.56 84 ASP A N 1
ATOM 680 C CA . ASP A 1 84 ? 11.586 9.606 23.057 1.00 33.56 84 ASP A CA 1
ATOM 681 C C . ASP A 1 84 ? 11.869 10.098 21.603 1.00 33.56 84 ASP A C 1
ATOM 683 O O . ASP A 1 84 ? 12.825 9.621 21.000 1.00 33.56 84 ASP A O 1
ATOM 687 N N . ASP A 1 85 ? 11.089 11.072 21.081 1.00 35.50 85 ASP A N 1
ATOM 688 C CA . ASP A 1 85 ? 11.474 12.265 20.255 1.00 35.50 85 ASP A CA 1
ATOM 689 C C . ASP A 1 85 ? 10.400 12.735 19.229 1.00 35.50 85 ASP A C 1
ATOM 691 O O . ASP A 1 85 ? 9.638 11.919 18.725 1.00 35.50 85 ASP A O 1
ATOM 695 N N . HIS A 1 86 ? 10.347 14.063 18.948 1.00 36.41 86 HIS A N 1
ATOM 696 C CA . HIS A 1 86 ? 9.781 14.827 17.785 1.00 36.41 86 HIS A CA 1
ATOM 697 C C . HIS A 1 86 ? 8.961 16.090 18.189 1.00 36.41 86 HIS A C 1
ATOM 699 O O . HIS A 1 86 ? 7.903 15.988 18.794 1.00 36.41 86 HIS A O 1
ATOM 705 N N . LEU A 1 87 ? 9.419 17.309 17.833 1.00 38.56 87 LEU A N 1
ATOM 706 C CA . LEU A 1 87 ? 9.146 18.536 18.620 1.00 38.56 87 LEU A CA 1
ATOM 707 C C . LEU A 1 87 ? 8.389 19.715 17.943 1.00 38.56 87 LEU A C 1
ATOM 709 O O . LEU A 1 87 ? 8.159 20.721 18.609 1.00 38.56 87 LEU A O 1
ATOM 713 N N . HIS A 1 88 ? 8.001 19.698 16.662 1.00 35.16 88 HIS A N 1
ATOM 714 C CA . HIS A 1 88 ? 7.709 20.981 15.967 1.00 35.16 88 HIS A CA 1
ATOM 715 C C . HIS A 1 88 ? 6.253 21.273 15.555 1.00 35.16 88 HIS A C 1
ATOM 717 O O . HIS A 1 88 ? 5.972 22.379 15.102 1.00 35.16 88 HIS A O 1
ATOM 723 N N . VAL A 1 89 ? 5.298 20.361 15.761 1.00 34.94 89 VAL A N 1
ATOM 724 C CA . VAL A 1 89 ? 3.940 20.498 15.176 1.00 34.94 89 VAL A CA 1
ATOM 725 C C . VAL A 1 89 ? 2.897 21.118 16.134 1.00 34.94 89 VAL A C 1
ATOM 727 O O . VAL A 1 89 ? 1.851 21.605 15.712 1.00 34.94 89 VAL A O 1
ATOM 730 N N . LEU A 1 90 ? 3.173 21.200 17.439 1.00 41.28 90 LEU A N 1
ATOM 731 C CA . LEU A 1 90 ? 2.131 21.447 18.456 1.00 41.28 90 LEU A CA 1
ATOM 732 C C . LEU A 1 90 ? 1.900 22.912 18.853 1.00 41.28 90 LEU A C 1
ATOM 734 O O . LEU A 1 90 ? 0.921 23.211 19.538 1.00 41.28 90 LEU A O 1
ATOM 738 N N . VAL A 1 91 ? 2.738 23.841 18.388 1.00 36.91 91 VAL A N 1
ATOM 739 C CA . VAL A 1 91 ? 2.546 25.285 18.628 1.00 36.91 91 VAL A CA 1
ATOM 740 C C . VAL A 1 91 ? 1.234 25.781 18.001 1.00 36.91 91 VAL A C 1
ATOM 742 O O . VAL A 1 91 ? 0.576 26.657 18.559 1.00 36.91 91 VAL A O 1
ATOM 745 N N . SER A 1 92 ? 0.791 25.165 16.899 1.00 37.16 92 SER A N 1
ATOM 746 C CA . SER A 1 92 ? -0.447 25.548 16.209 1.00 37.16 92 SER A CA 1
ATOM 747 C C . SER A 1 92 ? -1.710 25.150 16.981 1.00 37.16 92 SER A C 1
ATOM 749 O O . SER A 1 92 ? -2.672 25.910 17.040 1.00 37.16 92 SER A O 1
ATOM 751 N N . ILE A 1 93 ? -1.706 23.980 17.626 1.00 35.62 93 ILE A N 1
ATOM 752 C CA . ILE A 1 93 ? -2.914 23.408 18.242 1.00 35.62 93 ILE A CA 1
ATOM 753 C C . ILE A 1 93 ? -3.266 24.130 19.554 1.00 35.62 93 ILE A C 1
ATOM 755 O O . ILE A 1 93 ? -4.437 24.382 19.831 1.00 35.62 93 ILE A O 1
ATOM 759 N N . VAL A 1 94 ? -2.265 24.537 20.342 1.00 35.56 94 VAL A N 1
ATOM 760 C CA . VAL A 1 94 ? -2.476 25.291 21.596 1.00 35.56 94 VAL A CA 1
ATOM 761 C C . VAL A 1 94 ? -3.032 26.692 21.327 1.00 35.56 94 VAL A C 1
ATOM 763 O O . VAL A 1 94 ? -3.927 27.158 22.039 1.00 35.56 94 VAL A O 1
ATOM 766 N N . LEU A 1 95 ? -2.551 27.354 20.272 1.00 40.16 95 LEU A N 1
ATOM 767 C CA . LEU A 1 95 ? -3.024 28.685 19.890 1.00 40.16 95 LEU A CA 1
ATOM 768 C C . LEU A 1 95 ? -4.489 28.674 19.443 1.00 40.16 95 LEU A C 1
ATOM 770 O O . LEU A 1 95 ? -5.212 29.627 19.734 1.00 40.16 95 LEU A O 1
ATOM 774 N N . ASP A 1 96 ? -4.952 27.600 18.811 1.00 37.47 96 ASP A N 1
ATOM 775 C CA . ASP A 1 96 ? -6.339 27.495 18.353 1.00 37.47 96 ASP A CA 1
ATOM 776 C C . ASP A 1 96 ? -7.303 27.042 19.453 1.00 37.47 96 ASP A C 1
ATOM 778 O O . ASP A 1 96 ? -8.431 27.534 19.522 1.00 37.47 96 ASP A O 1
ATOM 782 N N . LEU A 1 97 ? -6.850 26.207 20.392 1.00 34.97 97 LEU A N 1
ATOM 783 C CA . LEU A 1 97 ? -7.667 25.783 21.534 1.00 34.97 97 LEU A CA 1
ATOM 784 C C . LEU A 1 97 ? -7.858 26.888 22.586 1.00 34.97 97 LEU A C 1
ATOM 786 O O . LEU A 1 97 ? -8.900 26.932 23.237 1.00 34.97 97 LEU A O 1
ATOM 790 N N . SER A 1 98 ? -6.909 27.820 22.722 1.00 35.62 98 SER A N 1
ATOM 791 C CA . SER A 1 98 ? -7.018 28.950 23.665 1.00 35.62 98 SER A CA 1
ATOM 792 C C . SER A 1 98 ? -8.112 29.970 23.311 1.00 35.62 98 SER A C 1
ATOM 794 O O . SER A 1 98 ? -8.501 30.785 24.147 1.00 35.62 98 SER A O 1
ATOM 796 N N . LYS A 1 99 ? -8.636 29.918 22.080 1.00 35.66 99 LYS A N 1
ATOM 797 C CA . LYS A 1 99 ? -9.659 30.842 21.565 1.00 35.66 99 LYS A CA 1
ATOM 798 C C . LYS A 1 99 ? -11.090 30.342 21.779 1.00 35.66 99 LYS A C 1
ATOM 800 O O . LYS A 1 99 ? -12.037 31.075 21.503 1.00 35.66 99 LYS A O 1
ATOM 805 N N . VAL A 1 100 ? -11.270 29.112 22.260 1.00 29.33 100 VAL A N 1
ATOM 806 C CA . VAL A 1 100 ? -12.587 28.483 22.401 1.00 29.33 100 VAL A CA 1
ATOM 807 C C . VAL A 1 100 ? -13.006 28.491 23.874 1.00 29.33 100 VAL A C 1
ATOM 809 O O . VAL A 1 100 ? -12.544 27.677 24.667 1.00 29.33 100 VAL A O 1
ATOM 812 N N . GLN A 1 101 ? -13.910 29.399 24.255 1.00 28.11 101 GLN A N 1
ATOM 813 C CA . GLN A 1 101 ? -14.599 29.321 25.548 1.00 28.11 101 GLN A CA 1
ATOM 814 C C . GLN A 1 101 ? -15.843 28.443 25.412 1.00 28.11 101 GLN A C 1
ATOM 816 O O . GLN A 1 101 ? -16.824 28.850 24.791 1.00 28.11 101 GLN A O 1
ATOM 821 N N . VAL A 1 102 ? -15.826 27.254 26.019 1.00 32.38 102 VAL A N 1
ATOM 822 C CA . VAL A 1 102 ? -17.019 26.402 26.104 1.00 32.38 102 VAL A CA 1
ATOM 823 C C . VAL A 1 102 ? -17.622 26.514 27.501 1.00 32.38 102 VAL A C 1
ATOM 825 O O . VAL A 1 102 ? -16.978 26.183 28.495 1.00 32.38 102 VAL A O 1
ATOM 828 N N . LYS A 1 103 ? -18.868 26.991 27.580 1.00 27.80 103 LYS A N 1
ATOM 829 C CA . LYS A 1 103 ? -19.707 26.902 28.781 1.00 27.80 103 LYS A CA 1
ATOM 830 C C . LYS A 1 103 ? -20.606 25.680 28.648 1.00 27.80 103 LYS A C 1
ATOM 832 O O . LYS A 1 103 ? -21.369 25.602 27.692 1.00 27.80 103 LYS A O 1
ATOM 837 N N . PHE A 1 104 ? -20.530 24.773 29.615 1.00 33.06 104 PHE A N 1
ATOM 838 C CA . PHE A 1 104 ? -21.363 23.571 29.663 1.00 33.06 104 PHE A CA 1
ATOM 839 C C . PHE A 1 104 ? -22.489 23.727 30.686 1.00 33.06 104 PHE A C 1
ATOM 841 O O . PHE A 1 104 ? -22.285 24.328 31.745 1.00 33.06 104 PHE A O 1
ATOM 848 N N . MET A 1 105 ? -23.665 23.187 30.362 1.00 31.11 105 MET A N 1
ATOM 849 C CA . MET A 1 105 ? -24.830 23.124 31.246 1.00 31.11 105 MET A CA 1
ATOM 850 C C . MET A 1 105 ? -25.003 21.709 31.811 1.00 31.11 105 MET A C 1
ATOM 852 O O . MET A 1 105 ? -24.515 20.729 31.259 1.00 31.11 105 MET A O 1
ATOM 856 N N . GLU A 1 106 ? -25.716 21.583 32.927 1.00 32.22 106 GLU A N 1
ATOM 857 C CA . GLU A 1 106 ? -25.903 20.322 33.666 1.00 32.22 106 GLU A CA 1
ATOM 858 C C . GLU A 1 106 ? -26.560 19.207 32.818 1.00 32.22 106 GLU A C 1
ATOM 860 O O . GLU A 1 106 ? -26.289 18.022 33.011 1.00 32.22 106 GLU A O 1
ATOM 865 N N . SER A 1 107 ? -27.318 19.586 31.783 1.00 36.62 107 SER A N 1
ATOM 866 C CA . SER A 1 107 ? -27.876 18.692 30.757 1.00 36.62 107 SER A CA 1
ATOM 867 C C . SER A 1 107 ? -26.825 17.974 29.899 1.00 36.62 107 SER A C 1
ATOM 869 O O . SER A 1 107 ? -27.098 16.903 29.353 1.00 36.62 107 SER A O 1
ATOM 871 N N . ASP A 1 108 ? -25.616 18.527 29.784 1.00 36.00 108 ASP A N 1
ATOM 872 C CA . ASP A 1 108 ? -24.531 17.944 28.986 1.00 36.00 108 ASP A CA 1
ATOM 873 C C . ASP A 1 108 ? -23.912 16.723 29.689 1.00 36.00 108 ASP A C 1
ATOM 875 O O . ASP A 1 108 ? -23.427 15.799 29.035 1.00 36.00 108 ASP A O 1
ATOM 879 N N . ILE A 1 109 ? -24.001 16.665 31.024 1.00 36.84 109 ILE A N 1
ATOM 880 C CA . ILE A 1 109 ? -23.491 15.566 31.859 1.00 36.84 109 ILE A CA 1
ATOM 881 C C . ILE A 1 109 ? -24.397 14.331 31.747 1.00 36.84 109 ILE A C 1
ATOM 883 O O . ILE A 1 109 ? -23.912 13.201 31.653 1.00 36.84 109 ILE A O 1
ATOM 887 N N . THR A 1 110 ? -25.716 14.527 31.700 1.00 33.47 110 THR A N 1
ATOM 888 C CA . THR A 1 110 ? -26.685 13.431 31.537 1.00 33.47 110 THR A CA 1
ATOM 889 C C . THR A 1 110 ? -26.600 12.808 30.140 1.00 33.47 110 THR A C 1
ATOM 891 O O . THR A 1 110 ? -26.663 11.587 30.002 1.00 33.47 110 THR A O 1
ATOM 894 N N . ASN A 1 111 ? -26.354 13.625 29.111 1.00 37.66 111 ASN A N 1
ATOM 895 C CA . ASN A 1 111 ? -26.077 13.149 27.753 1.00 37.66 111 ASN A CA 1
ATOM 896 C C . ASN A 1 111 ? -24.708 12.457 27.653 1.00 37.66 111 ASN A C 1
ATOM 898 O O . ASN A 1 111 ? -24.570 11.456 26.949 1.00 37.66 111 ASN A O 1
ATOM 902 N N . ALA A 1 112 ? -23.708 12.923 28.410 1.00 33.53 112 ALA A N 1
ATOM 903 C CA . ALA A 1 112 ? -22.413 12.260 28.488 1.00 33.53 112 ALA A CA 1
ATOM 904 C C . ALA A 1 112 ? -22.526 10.842 29.058 1.00 33.53 112 ALA A C 1
ATOM 906 O O . ALA A 1 112 ? -21.929 9.929 28.502 1.00 33.53 112 ALA A O 1
ATOM 907 N N . ALA A 1 113 ? -23.342 10.608 30.089 1.00 31.08 113 ALA A N 1
ATOM 908 C CA . ALA A 1 113 ? -23.549 9.269 30.650 1.00 31.08 113 ALA A CA 1
ATOM 909 C C . ALA A 1 113 ? -24.109 8.249 29.631 1.00 31.08 113 ALA A C 1
ATOM 911 O O . ALA A 1 113 ? -23.786 7.064 29.719 1.00 31.08 113 ALA A O 1
ATOM 912 N N . GLN A 1 114 ? -24.876 8.698 28.630 1.00 34.16 114 GLN A N 1
ATOM 913 C CA . GLN A 1 114 ? -25.353 7.849 27.529 1.00 34.16 114 GLN A CA 1
ATOM 914 C C . GLN A 1 114 ? -24.255 7.539 26.495 1.00 34.16 114 GLN A C 1
ATOM 916 O O . GLN A 1 114 ? -24.258 6.453 25.914 1.00 34.16 114 GLN A O 1
ATOM 921 N N . LEU A 1 115 ? -23.267 8.427 26.322 1.00 34.03 115 LEU A N 1
ATOM 922 C CA . LEU A 1 115 ? -22.114 8.226 25.427 1.00 34.03 115 LEU A CA 1
ATOM 923 C C . LEU A 1 115 ? -21.157 7.115 25.900 1.00 34.03 115 LEU A C 1
ATOM 925 O O . LEU A 1 115 ? -20.424 6.562 25.086 1.00 34.03 115 LEU A O 1
ATOM 929 N N . TRP A 1 116 ? -21.168 6.762 27.191 1.00 34.84 116 TRP A N 1
ATOM 930 C CA . TRP A 1 116 ? -20.267 5.762 27.794 1.00 34.84 116 TRP A CA 1
ATOM 931 C C . TRP A 1 116 ? -20.848 4.339 27.853 1.00 34.84 116 TRP A C 1
ATOM 933 O O . TRP A 1 116 ? -20.303 3.470 28.549 1.00 34.84 116 TRP A O 1
ATOM 943 N N . THR A 1 117 ? -21.964 4.073 27.173 1.00 30.05 117 THR A N 1
ATOM 944 C CA . THR A 1 117 ? -22.653 2.777 27.243 1.00 30.05 117 THR A CA 1
ATOM 945 C C . THR A 1 117 ? -22.424 1.931 25.990 1.00 30.05 117 THR A C 1
ATOM 947 O O . THR A 1 117 ? -22.619 2.396 24.875 1.00 30.05 117 THR A O 1
ATOM 950 N N . LEU A 1 118 ? -22.041 0.669 26.238 1.00 29.84 118 LEU A N 1
ATOM 951 C CA . LEU A 1 118 ? -21.652 -0.414 25.321 1.00 29.84 118 LEU A CA 1
ATOM 952 C C . LEU A 1 118 ? -20.189 -0.390 24.843 1.00 29.84 118 LEU A C 1
ATOM 954 O O . LEU A 1 118 ? -19.792 0.449 24.042 1.00 29.84 118 LEU A O 1
ATOM 958 N N . ASP A 1 119 ? -19.413 -1.402 25.255 1.00 38.34 119 ASP A N 1
ATOM 959 C CA . ASP A 1 119 ? -18.257 -1.887 24.486 1.00 38.34 119 ASP A CA 1
ATOM 960 C C . ASP A 1 119 ? -18.780 -2.551 23.199 1.00 38.34 119 ASP A C 1
ATOM 962 O O . ASP A 1 119 ? -18.792 -3.766 23.027 1.00 38.34 119 ASP A O 1
ATOM 966 N N . LYS A 1 120 ? -19.325 -1.723 22.308 1.00 40.28 120 LYS A N 1
ATOM 967 C CA . LYS A 1 120 ? -19.477 -2.043 20.898 1.00 40.28 120 LYS A CA 1
ATOM 968 C C . LYS A 1 120 ? -18.163 -1.611 20.264 1.00 40.28 120 LYS A C 1
ATOM 970 O O . LYS A 1 120 ? -18.108 -0.516 19.705 1.00 40.28 120 LYS A O 1
ATOM 975 N N . ARG A 1 121 ? -17.096 -2.424 20.337 1.00 45.53 121 ARG A N 1
ATOM 976 C CA . ARG A 1 121 ? -16.026 -2.264 19.339 1.00 45.53 121 ARG A CA 1
ATOM 977 C C . ARG A 1 121 ? -16.736 -2.293 17.991 1.00 45.53 121 ARG A C 1
ATOM 979 O O . ARG A 1 121 ? -17.430 -3.277 17.718 1.00 45.53 121 ARG A O 1
ATOM 986 N N . PRO A 1 122 ? -16.685 -1.208 17.211 1.00 62.00 122 PRO A N 1
ATOM 987 C CA . PRO A 1 122 ? -17.463 -1.167 15.997 1.00 62.00 122 PRO A CA 1
ATOM 988 C C . PRO A 1 122 ? -16.995 -2.326 15.114 1.00 62.00 122 PRO A C 1
ATOM 990 O O . PRO A 1 122 ? -15.792 -2.546 14.961 1.00 62.00 122 PRO A O 1
ATOM 993 N N . ILE A 1 123 ? -17.940 -3.130 14.621 1.00 73.25 123 ILE A N 1
ATOM 994 C CA . ILE A 1 123 ? -17.626 -4.319 13.823 1.00 73.25 123 ILE A CA 1
ATOM 995 C C . ILE A 1 123 ? -16.835 -3.839 12.609 1.00 73.25 123 ILE A C 1
ATOM 997 O O . ILE A 1 123 ? -17.323 -3.005 11.851 1.00 73.25 123 ILE A O 1
ATOM 1001 N N . ILE A 1 124 ? -15.602 -4.308 12.434 1.00 82.50 124 ILE A N 1
ATOM 1002 C CA . ILE A 1 124 ? -14.816 -3.962 11.249 1.00 82.50 124 ILE A CA 1
ATOM 1003 C C . ILE A 1 124 ? -15.411 -4.740 10.079 1.00 82.50 124 ILE A C 1
ATOM 1005 O O . ILE A 1 124 ? -15.389 -5.965 10.074 1.00 82.50 124 ILE A O 1
ATOM 1009 N N . LEU A 1 125 ? -15.945 -4.025 9.092 1.00 87.25 125 LEU A N 1
ATOM 1010 C CA . LEU A 1 125 ? -16.474 -4.628 7.868 1.00 87.25 125 LEU A CA 1
ATOM 1011 C C . LEU A 1 125 ? -15.372 -4.945 6.867 1.00 87.25 125 LEU A C 1
ATOM 1013 O O . LEU A 1 125 ? -15.477 -5.891 6.096 1.00 87.25 125 LEU A O 1
ATOM 1017 N N . GLN A 1 126 ? -14.363 -4.082 6.809 1.00 93.12 126 GLN A N 1
ATOM 1018 C CA . GLN A 1 126 ? -13.313 -4.157 5.809 1.00 93.12 126 GLN A CA 1
ATOM 1019 C C . GLN A 1 126 ? -12.083 -3.403 6.304 1.00 93.12 126 GLN A C 1
ATOM 1021 O O . GLN A 1 126 ? -12.196 -2.304 6.846 1.00 93.12 126 GLN A O 1
ATOM 1026 N N . SER A 1 127 ? -10.907 -3.984 6.109 1.00 95.75 127 SER A N 1
ATOM 1027 C CA . SER A 1 127 ? -9.611 -3.353 6.346 1.00 95.75 127 SER A CA 1
ATOM 1028 C C . SER A 1 127 ? -8.900 -3.129 5.020 1.00 95.75 127 SER A C 1
ATOM 1030 O O . SER A 1 127 ? -8.809 -4.043 4.199 1.00 95.75 127 SER A O 1
ATOM 1032 N N . LEU A 1 128 ? -8.367 -1.926 4.848 1.00 98.06 128 LEU A N 1
ATOM 1033 C CA . LEU A 1 128 ? -7.488 -1.548 3.757 1.00 98.06 128 LEU A CA 1
ATOM 1034 C C . LEU A 1 128 ? -6.073 -1.381 4.312 1.00 98.06 128 LEU A C 1
ATOM 1036 O O . LEU A 1 128 ? -5.799 -0.457 5.077 1.00 98.06 128 LEU A O 1
ATOM 1040 N N . TRP A 1 129 ? -5.186 -2.287 3.932 1.00 98.50 129 TRP A N 1
ATOM 1041 C CA . TRP A 1 129 ? -3.776 -2.264 4.292 1.00 98.50 129 TRP A CA 1
ATOM 1042 C C . TRP A 1 129 ? -2.997 -1.641 3.143 1.00 98.50 129 TRP A C 1
ATOM 1044 O O . TRP A 1 129 ? -3.127 -2.088 2.008 1.00 98.50 129 TRP A O 1
ATOM 1054 N N . VAL A 1 130 ? -2.195 -0.623 3.418 1.00 98.62 130 VAL A N 1
ATOM 1055 C CA . VAL A 1 130 ? -1.395 0.089 2.420 1.00 98.62 130 VAL A CA 1
ATOM 1056 C C . VAL A 1 130 ? 0.067 -0.099 2.775 1.00 98.62 130 VAL A C 1
ATOM 1058 O O . VAL A 1 130 ? 0.475 0.178 3.899 1.00 98.62 130 VAL A O 1
ATOM 1061 N N . ILE A 1 131 ? 0.833 -0.619 1.827 1.00 98.62 131 ILE A N 1
ATOM 10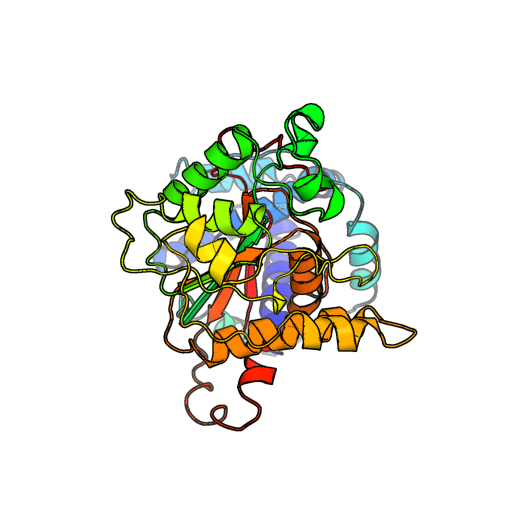62 C CA . ILE A 1 131 ? 2.224 -1.008 2.006 1.00 98.62 131 ILE A CA 1
ATOM 1063 C C . ILE A 1 131 ? 3.056 -0.236 0.994 1.00 98.62 131 ILE A C 1
ATOM 1065 O O . ILE A 1 131 ? 2.832 -0.357 -0.214 1.00 98.62 131 ILE A O 1
ATOM 1069 N N . ARG A 1 132 ? 4.045 0.524 1.466 1.00 98.06 132 ARG A N 1
ATOM 1070 C CA . ARG A 1 132 ? 5.074 1.062 0.570 1.00 98.06 132 ARG A CA 1
ATOM 1071 C C . ARG A 1 132 ? 6.022 -0.067 0.181 1.00 98.06 132 ARG A C 1
ATOM 1073 O O . ARG A 1 132 ? 6.408 -0.860 1.033 1.00 98.06 132 ARG A O 1
ATOM 1080 N N . HIS A 1 133 ? 6.418 -0.129 -1.087 1.00 98.19 133 HIS A N 1
ATOM 1081 C CA . HIS A 1 133 ? 7.399 -1.103 -1.567 1.00 98.19 133 HIS A CA 1
ATOM 1082 C C . HIS A 1 133 ? 8.682 -1.132 -0.709 1.00 98.19 133 HIS A C 1
ATOM 1084 O O . HIS A 1 133 ? 9.036 -0.146 -0.050 1.00 98.19 133 HIS A O 1
ATOM 1090 N N . GLY A 1 134 ? 9.404 -2.250 -0.753 1.00 97.56 134 GLY A N 1
ATOM 1091 C CA . GLY A 1 134 ? 10.659 -2.412 -0.021 1.00 97.56 134 GLY A CA 1
ATOM 1092 C C . GLY A 1 134 ? 11.854 -1.667 -0.604 1.00 97.56 134 GLY A C 1
ATOM 1093 O O . GLY A 1 134 ? 11.749 -0.920 -1.584 1.00 97.56 134 GLY A O 1
ATOM 1094 N N . HIS A 1 135 ? 13.008 -1.861 0.031 1.00 97.00 135 HIS A N 1
ATOM 1095 C CA . HIS A 1 135 ? 14.259 -1.217 -0.355 1.00 97.00 135 HIS A CA 1
ATOM 1096 C C . HIS A 1 135 ? 14.627 -1.496 -1.819 1.00 97.00 135 HIS A C 1
ATOM 1098 O O . HIS A 1 135 ? 14.660 -2.643 -2.260 1.00 97.00 135 HIS A O 1
ATOM 1104 N N . ARG A 1 136 ? 14.919 -0.432 -2.575 1.00 95.31 136 ARG A N 1
ATOM 1105 C CA . ARG A 1 136 ? 15.255 -0.498 -4.007 1.00 95.31 136 ARG A CA 1
ATOM 1106 C C . ARG A 1 136 ? 16.707 -0.926 -4.222 1.00 95.31 136 ARG A C 1
ATOM 1108 O O . ARG A 1 136 ? 17.544 -0.709 -3.346 1.00 95.31 136 ARG A O 1
ATOM 1115 N N . LEU A 1 137 ? 17.011 -1.526 -5.372 1.00 95.69 137 LEU A N 1
ATOM 1116 C CA . LEU A 1 137 ? 18.372 -1.959 -5.701 1.00 95.69 137 LEU A CA 1
ATOM 1117 C C . LEU A 1 137 ? 19.344 -0.787 -5.887 1.00 95.69 137 LEU A C 1
ATOM 1119 O O . LEU A 1 137 ? 20.443 -0.839 -5.352 1.00 95.69 137 LEU A O 1
ATOM 1123 N N . ASP A 1 138 ? 18.926 0.289 -6.545 1.00 92.88 138 ASP A N 1
ATOM 1124 C CA . ASP A 1 138 ? 19.740 1.493 -6.773 1.00 92.88 138 ASP A CA 1
ATOM 1125 C C . ASP A 1 138 ? 20.107 2.226 -5.477 1.00 92.88 138 ASP A C 1
ATOM 1127 O O . ASP A 1 138 ? 21.169 2.826 -5.360 1.00 92.88 138 ASP A O 1
ATOM 1131 N N . HIS A 1 139 ? 19.264 2.109 -4.454 1.00 90.62 139 HIS A N 1
ATOM 1132 C CA . HIS A 1 139 ? 19.570 2.591 -3.111 1.00 90.62 139 HIS A CA 1
ATOM 1133 C C . HIS A 1 139 ? 20.679 1.793 -2.407 1.00 90.62 139 HIS A C 1
ATOM 1135 O O . HIS A 1 139 ? 21.249 2.291 -1.434 1.00 90.62 139 HIS A O 1
ATOM 1141 N N . PHE A 1 140 ? 20.904 0.543 -2.823 1.00 89.31 140 PHE A N 1
ATOM 1142 C CA . PHE A 1 140 ? 21.935 -0.344 -2.287 1.00 89.31 140 PHE A CA 1
ATOM 1143 C C . PHE A 1 140 ? 23.218 -0.212 -3.110 1.00 89.31 140 PHE A C 1
ATOM 1145 O O . PHE A 1 140 ? 24.267 0.087 -2.551 1.00 89.31 140 PHE A O 1
ATOM 1152 N N . ASP A 1 141 ? 23.104 -0.402 -4.426 1.00 89.06 141 ASP A N 1
ATOM 1153 C CA . ASP A 1 141 ? 24.180 -0.253 -5.400 1.00 89.06 141 ASP A CA 1
ATOM 1154 C C . ASP A 1 141 ? 23.584 -0.063 -6.808 1.00 89.06 141 ASP A C 1
ATOM 1156 O O . ASP A 1 141 ? 23.058 -0.996 -7.423 1.00 89.06 141 ASP A O 1
ATOM 1160 N N . GLU A 1 142 ? 23.667 1.161 -7.327 1.00 89.62 142 GLU A N 1
ATOM 1161 C CA . GLU A 1 142 ? 23.176 1.521 -8.662 1.00 89.62 142 GLU A CA 1
ATOM 1162 C C . GLU A 1 142 ? 23.882 0.744 -9.785 1.00 89.62 142 GLU A C 1
ATOM 1164 O O . GLU A 1 142 ? 23.259 0.445 -10.802 1.00 89.62 142 GLU A O 1
ATOM 1169 N N . SER A 1 143 ? 25.141 0.324 -9.592 1.00 91.50 143 SER A N 1
ATOM 1170 C CA . SER A 1 143 ? 25.898 -0.425 -10.608 1.00 91.50 143 SER A CA 1
ATOM 1171 C C . SER A 1 143 ? 25.338 -1.826 -10.880 1.00 91.50 143 SER A C 1
ATOM 1173 O O . SER A 1 143 ? 25.632 -2.424 -11.916 1.00 91.50 143 SER A O 1
ATOM 1175 N N . LEU A 1 144 ? 24.494 -2.336 -9.975 1.00 90.69 144 LEU A N 1
ATOM 1176 C CA . LEU A 1 144 ? 23.792 -3.612 -10.120 1.00 90.69 144 LEU A CA 1
ATOM 1177 C C . LEU A 1 144 ? 22.472 -3.491 -10.894 1.00 90.69 144 LEU A C 1
ATOM 1179 O O . LEU A 1 144 ? 21.831 -4.513 -11.166 1.00 90.69 144 LEU A O 1
ATOM 1183 N N . CYS A 1 145 ? 22.045 -2.271 -11.222 1.00 90.69 145 CYS A N 1
ATOM 1184 C CA . CYS A 1 145 ? 20.845 -2.025 -12.008 1.00 90.69 145 CYS A CA 1
ATOM 1185 C C . CYS A 1 145 ? 21.142 -2.156 -13.503 1.00 90.69 145 CYS A C 1
ATOM 1187 O O . CYS A 1 145 ? 22.192 -1.751 -14.003 1.00 90.69 145 CYS A O 1
ATOM 1189 N N . THR A 1 146 ? 20.188 -2.699 -14.251 1.00 88.75 146 THR A N 1
ATOM 1190 C CA . THR A 1 146 ? 20.261 -2.689 -15.713 1.00 88.75 146 THR A CA 1
ATOM 1191 C C . THR A 1 146 ? 20.006 -1.279 -16.252 1.00 88.75 146 THR A C 1
ATOM 1193 O O . THR A 1 146 ? 19.269 -0.489 -15.657 1.00 88.75 146 THR A O 1
ATOM 1196 N N . GLY A 1 147 ? 20.570 -0.965 -17.423 1.00 86.44 147 GLY A N 1
ATOM 1197 C CA . GLY A 1 147 ? 20.328 0.326 -18.076 1.00 86.44 147 GLY A CA 1
ATOM 1198 C C . GLY A 1 147 ? 18.840 0.591 -18.347 1.00 86.44 147 GLY A C 1
ATOM 1199 O O . GLY A 1 147 ? 18.392 1.731 -18.237 1.00 86.44 147 GLY A O 1
ATOM 1200 N N . ASP A 1 148 ? 18.064 -0.460 -18.629 1.00 86.94 148 ASP A N 1
ATOM 1201 C CA . ASP A 1 148 ? 16.615 -0.361 -18.827 1.00 86.94 148 ASP A CA 1
ATOM 1202 C C . ASP A 1 148 ? 15.861 -0.052 -17.525 1.00 86.94 148 ASP A C 1
ATOM 1204 O O . ASP A 1 148 ? 14.966 0.792 -17.542 1.00 86.94 148 ASP A O 1
ATOM 1208 N N . GLU A 1 149 ? 16.227 -0.669 -16.394 1.00 87.81 149 GLU A N 1
ATOM 1209 C CA . GLU A 1 149 ? 15.624 -0.374 -15.081 1.00 87.81 149 GLU A CA 1
ATOM 1210 C C . GLU A 1 149 ? 15.832 1.091 -14.682 1.00 87.81 149 GLU A C 1
ATOM 1212 O O . GLU A 1 149 ? 14.879 1.754 -14.265 1.00 87.81 149 GLU A O 1
ATOM 1217 N N . LEU A 1 150 ? 17.053 1.608 -14.856 1.00 86.94 150 LEU A N 1
ATOM 1218 C CA . LEU A 1 150 ? 17.385 2.999 -14.540 1.00 86.94 150 LEU A CA 1
ATOM 1219 C C . LEU A 1 150 ? 16.664 3.974 -15.474 1.00 86.94 150 LEU A C 1
ATOM 1221 O O . LEU A 1 150 ? 16.044 4.928 -15.008 1.00 86.94 150 LEU A O 1
ATOM 1225 N N . LYS A 1 151 ? 16.667 3.706 -16.787 1.00 86.31 151 LYS A N 1
ATOM 1226 C CA . LYS A 1 151 ? 15.987 4.549 -17.782 1.00 86.31 151 LYS A CA 1
ATOM 1227 C C . LYS A 1 151 ? 14.481 4.649 -17.530 1.00 86.31 151 LYS A C 1
ATOM 1229 O O . LYS A 1 151 ? 13.896 5.708 -17.730 1.00 86.31 151 LYS A O 1
ATOM 1234 N N . ARG A 1 152 ? 13.859 3.546 -17.112 1.00 87.12 152 ARG A N 1
ATOM 1235 C CA . ARG A 1 152 ? 12.425 3.461 -16.801 1.00 87.12 152 ARG A CA 1
ATOM 1236 C C . ARG A 1 152 ? 12.074 3.938 -15.389 1.00 87.12 152 ARG A C 1
ATOM 1238 O O . ARG A 1 152 ? 10.899 4.108 -15.074 1.00 87.12 152 ARG A O 1
ATOM 1245 N N . ASN A 1 153 ? 13.073 4.109 -14.521 1.00 89.00 153 ASN A N 1
ATOM 1246 C CA . ASN A 1 153 ? 12.888 4.236 -13.074 1.00 89.00 153 ASN A CA 1
ATOM 1247 C C . ASN A 1 153 ? 12.031 3.088 -12.484 1.00 89.00 153 ASN A C 1
ATOM 1249 O O . ASN A 1 153 ? 11.292 3.256 -11.505 1.00 89.00 153 ASN A O 1
ATOM 1253 N N . ASP A 1 154 ? 12.131 1.902 -13.093 1.00 94.12 154 ASP A N 1
ATOM 1254 C CA . ASP A 1 154 ? 11.459 0.673 -12.668 1.00 94.12 154 ASP A CA 1
ATOM 1255 C C . ASP A 1 154 ? 12.455 -0.316 -12.064 1.00 94.12 154 ASP A C 1
ATOM 1257 O O . ASP A 1 154 ? 12.574 -1.474 -12.463 1.00 94.12 154 ASP A O 1
ATOM 1261 N N . VAL A 1 155 ? 13.218 0.196 -11.101 1.00 94.31 155 VAL A N 1
ATOM 1262 C CA . VAL A 1 155 ? 14.228 -0.562 -10.369 1.00 94.31 155 VAL A CA 1
ATOM 1263 C C . VAL A 1 155 ? 13.547 -1.572 -9.443 1.00 94.31 155 VAL A C 1
ATOM 1265 O O . VAL A 1 155 ? 12.612 -1.220 -8.715 1.00 94.31 155 VAL A O 1
ATOM 1268 N N . ARG A 1 156 ? 14.026 -2.820 -9.468 1.00 95.44 156 ARG A N 1
ATOM 1269 C CA . ARG A 1 156 ? 13.602 -3.916 -8.580 1.00 95.44 156 ARG A CA 1
ATOM 1270 C C . ARG A 1 156 ? 14.058 -3.731 -7.123 1.00 95.44 156 ARG A C 1
ATOM 1272 O O . ARG A 1 156 ? 14.746 -2.762 -6.784 1.00 95.44 156 ARG A O 1
ATOM 1279 N N . LEU A 1 157 ? 13.684 -4.658 -6.243 1.00 97.38 157 LEU A N 1
ATOM 1280 C CA . LEU A 1 157 ? 14.142 -4.660 -4.854 1.00 97.38 157 LEU A CA 1
ATOM 1281 C C . LEU A 1 157 ? 15.632 -5.025 -4.734 1.00 97.38 157 LEU A C 1
ATOM 1283 O O . LEU A 1 157 ? 16.194 -5.766 -5.540 1.00 97.38 157 LEU A O 1
ATOM 1287 N N . SER A 1 158 ? 16.286 -4.503 -3.696 1.00 96.88 158 SER A N 1
ATOM 1288 C CA . SER A 1 158 ? 17.601 -4.979 -3.252 1.00 96.88 158 SER A CA 1
ATOM 1289 C C . SER A 1 158 ? 17.468 -6.292 -2.466 1.00 96.88 158 SER A C 1
ATOM 1291 O O . SER A 1 158 ? 16.355 -6.658 -2.078 1.00 96.88 158 SER A O 1
ATOM 1293 N N . PRO A 1 159 ? 18.579 -6.971 -2.112 1.00 96.31 159 PRO A N 1
ATOM 1294 C CA . PRO A 1 159 ? 18.533 -8.095 -1.173 1.00 96.31 159 PRO A CA 1
ATOM 1295 C C . PRO A 1 159 ? 17.825 -7.756 0.150 1.00 96.31 159 PRO A C 1
ATOM 1297 O O . PRO A 1 159 ? 17.041 -8.560 0.650 1.00 96.31 159 PRO A O 1
ATOM 1300 N N . LEU A 1 160 ? 18.027 -6.538 0.674 1.00 95.88 160 LEU A N 1
ATOM 1301 C CA . LEU A 1 160 ? 17.292 -6.049 1.844 1.00 95.88 160 LEU A CA 1
ATOM 1302 C C . LEU A 1 160 ? 15.794 -5.902 1.546 1.00 95.88 160 LEU A C 1
ATOM 1304 O O . LEU A 1 160 ? 14.975 -6.327 2.349 1.00 95.88 160 LEU A O 1
ATOM 1308 N N . GLY A 1 161 ? 15.410 -5.344 0.395 1.00 97.56 161 GLY A N 1
ATOM 1309 C CA . GLY A 1 161 ? 13.998 -5.209 0.024 1.00 97.56 161 GLY A CA 1
ATOM 1310 C C . GLY A 1 161 ? 13.286 -6.560 -0.108 1.00 97.56 161 GLY A C 1
ATOM 1311 O O . GLY A 1 161 ? 12.144 -6.698 0.329 1.00 97.56 161 GLY A O 1
ATOM 1312 N N . ILE A 1 162 ? 13.976 -7.576 -0.636 1.00 97.00 162 ILE A N 1
ATOM 1313 C CA . ILE A 1 162 ? 13.479 -8.959 -0.688 1.00 97.00 162 ILE A CA 1
ATOM 1314 C C . ILE A 1 162 ? 13.297 -9.522 0.728 1.00 97.00 162 ILE A C 1
ATOM 1316 O O . ILE A 1 162 ? 12.275 -10.135 1.022 1.00 97.00 162 ILE A O 1
ATOM 1320 N N . GLN A 1 163 ? 14.245 -9.286 1.637 1.00 96.81 163 GLN A N 1
ATOM 1321 C CA . GLN A 1 163 ? 14.081 -9.685 3.036 1.00 96.81 163 GLN A CA 1
ATOM 1322 C C . GLN A 1 163 ? 12.861 -9.006 3.678 1.00 96.81 163 GLN A C 1
ATOM 1324 O O . GLN A 1 163 ? 12.031 -9.687 4.283 1.00 96.81 163 GLN A O 1
ATOM 1329 N N . GLN A 1 164 ? 12.714 -7.690 3.507 1.00 97.69 164 GLN A N 1
ATOM 1330 C CA . GLN A 1 164 ? 11.591 -6.935 4.064 1.00 97.69 164 GLN A CA 1
ATOM 1331 C C . GLN A 1 164 ? 10.235 -7.434 3.528 1.00 97.69 164 GLN A C 1
ATOM 1333 O O . GLN A 1 164 ? 9.256 -7.495 4.272 1.00 97.69 164 GLN A O 1
ATOM 1338 N N . SER A 1 165 ? 10.156 -7.852 2.258 1.00 97.19 165 SER A N 1
ATOM 1339 C CA . SER A 1 165 ? 8.919 -8.415 1.697 1.00 97.19 165 SER A CA 1
ATOM 1340 C C . SER A 1 165 ? 8.547 -9.769 2.317 1.00 97.19 165 SER A C 1
ATOM 1342 O O . SER A 1 165 ? 7.368 -10.039 2.553 1.00 97.19 165 SER A O 1
ATOM 1344 N N . HIS A 1 166 ? 9.528 -10.595 2.687 1.00 96.00 166 HIS A N 1
ATOM 1345 C CA . HIS A 1 166 ? 9.281 -11.817 3.456 1.00 96.00 166 HIS A CA 1
ATOM 1346 C C . HIS A 1 166 ? 8.875 -11.528 4.911 1.00 96.00 166 HIS A C 1
ATOM 1348 O O . HIS A 1 166 ? 8.032 -12.230 5.473 1.00 96.00 166 HIS A O 1
ATOM 1354 N N . GLU A 1 167 ? 9.436 -10.488 5.528 1.00 96.12 167 GLU A N 1
ATOM 1355 C CA . GLU A 1 167 ? 9.048 -10.027 6.869 1.00 96.12 167 GLU A CA 1
ATOM 1356 C C . GLU A 1 167 ? 7.606 -9.505 6.894 1.00 96.12 167 GLU A C 1
ATOM 1358 O O . GLU A 1 167 ? 6.842 -9.830 7.808 1.00 96.12 167 GLU A O 1
ATOM 1363 N N . LEU A 1 168 ? 7.178 -8.809 5.837 1.00 96.62 168 LEU A N 1
ATOM 1364 C CA . LEU A 1 168 ? 5.767 -8.507 5.594 1.00 96.62 168 LEU A CA 1
ATOM 1365 C C . LEU A 1 168 ? 4.930 -9.791 5.507 1.00 96.62 168 LEU A C 1
ATOM 1367 O O . LEU A 1 168 ? 3.867 -9.878 6.119 1.00 96.62 168 LEU A O 1
ATOM 1371 N N . GLY A 1 169 ? 5.409 -10.823 4.811 1.00 94.69 169 GLY A N 1
ATOM 1372 C CA . GLY A 1 169 ? 4.720 -12.113 4.743 1.00 94.69 169 GLY A CA 1
ATOM 1373 C C . GLY A 1 169 ? 4.439 -12.727 6.118 1.00 94.69 169 GLY A C 1
ATOM 1374 O O . GLY A 1 169 ? 3.311 -13.176 6.360 1.00 94.69 169 GLY A O 1
ATOM 1375 N N . LYS A 1 170 ? 5.423 -12.660 7.030 1.00 93.12 170 LYS A N 1
ATOM 1376 C CA . LYS A 1 170 ? 5.289 -13.072 8.440 1.00 93.12 170 LYS A CA 1
ATOM 1377 C C . LYS A 1 170 ? 4.303 -12.191 9.202 1.00 93.12 170 LYS A C 1
ATOM 1379 O O . LYS A 1 170 ? 3.415 -12.709 9.866 1.00 93.12 170 LYS A O 1
ATOM 1384 N N . ARG A 1 171 ? 4.384 -10.863 9.058 1.00 93.75 171 ARG A N 1
ATOM 1385 C CA . ARG A 1 171 ? 3.426 -9.931 9.684 1.00 93.75 171 ARG A CA 1
ATOM 1386 C C . ARG A 1 171 ? 1.978 -10.262 9.321 1.00 93.75 171 ARG A C 1
ATOM 1388 O O . ARG A 1 171 ? 1.085 -10.163 10.159 1.00 93.75 171 ARG A O 1
ATOM 1395 N N . PHE A 1 172 ? 1.749 -10.641 8.069 1.00 94.25 172 PHE A N 1
ATOM 1396 C CA . PHE A 1 172 ? 0.426 -10.957 7.544 1.00 94.25 172 PHE A CA 1
ATOM 1397 C C . PHE A 1 172 ? 0.055 -12.446 7.677 1.00 94.25 172 PHE A C 1
ATOM 1399 O O . PHE A 1 172 ? -0.954 -12.861 7.114 1.00 94.25 172 PHE A O 1
ATOM 1406 N N . GLU A 1 173 ? 0.820 -13.268 8.409 1.00 89.69 173 GLU A N 1
ATOM 1407 C CA . GLU A 1 173 ? 0.573 -14.718 8.520 1.00 89.69 173 GLU A CA 1
ATOM 1408 C C . GLU A 1 173 ? -0.809 -15.079 9.061 1.00 89.69 173 GLU A C 1
ATOM 1410 O O . GLU A 1 173 ? -1.426 -16.024 8.571 1.00 89.69 173 GLU A O 1
ATOM 1415 N N . ASN A 1 174 ? -1.321 -14.261 9.981 1.00 87.38 174 ASN A N 1
ATOM 1416 C CA . ASN A 1 174 ? -2.622 -14.446 10.618 1.00 87.38 174 ASN A CA 1
ATOM 1417 C C . ASN A 1 174 ? -3.706 -13.515 10.048 1.00 87.38 174 ASN A C 1
ATOM 1419 O O . ASN A 1 174 ? -4.798 -13.424 10.604 1.00 87.38 174 ASN A O 1
ATOM 1423 N N . VAL A 1 175 ? -3.419 -12.809 8.949 1.00 91.12 175 VAL A N 1
ATOM 1424 C CA . VAL A 1 175 ? -4.393 -11.960 8.255 1.00 91.12 175 VAL A CA 1
ATOM 1425 C C . VAL A 1 175 ? -4.938 -12.733 7.060 1.00 91.12 175 VAL A C 1
ATOM 1427 O O . VAL A 1 175 ? -4.204 -13.050 6.125 1.00 91.12 175 VAL A O 1
ATOM 1430 N N . ALA A 1 176 ? -6.242 -13.012 7.059 1.00 91.56 176 ALA A N 1
ATOM 1431 C CA . ALA A 1 176 ? -6.922 -13.664 5.941 1.00 91.56 176 ALA A CA 1
ATOM 1432 C C . ALA A 1 176 ? -7.087 -12.692 4.757 1.00 91.56 176 ALA A C 1
ATOM 1434 O O . ALA A 1 176 ? -8.157 -12.126 4.528 1.00 91.56 176 ALA A O 1
ATOM 1435 N N . ILE A 1 177 ? -5.999 -12.448 4.021 1.00 94.75 177 ILE A N 1
ATOM 1436 C CA . ILE A 1 177 ? -5.990 -11.534 2.874 1.00 94.75 177 ILE A CA 1
ATOM 1437 C C . ILE A 1 177 ? -7.034 -12.000 1.856 1.00 94.75 177 ILE A C 1
ATOM 1439 O O . ILE A 1 177 ? -6.983 -13.114 1.346 1.00 94.75 177 ILE A O 1
ATOM 1443 N N . SER A 1 178 ? -7.987 -11.128 1.548 1.00 95.25 178 SER A N 1
ATOM 1444 C CA . SER A 1 178 ? -9.056 -11.409 0.591 1.00 95.25 178 SER A CA 1
ATOM 1445 C C . SER A 1 178 ? -8.660 -11.000 -0.827 1.00 95.25 178 SER A C 1
ATOM 1447 O O . SER A 1 178 ? -9.015 -11.670 -1.798 1.00 95.25 178 SER A O 1
ATOM 1449 N N . LYS A 1 179 ? -7.952 -9.870 -0.957 1.00 97.00 179 LYS A N 1
ATOM 1450 C CA . LYS A 1 179 ? -7.494 -9.303 -2.231 1.00 97.00 179 LYS A CA 1
ATOM 1451 C C . LYS A 1 179 ? -6.165 -8.587 -2.048 1.00 97.00 179 LYS A C 1
ATOM 1453 O O . LYS A 1 179 ? -5.937 -7.969 -1.009 1.00 97.00 179 LYS A O 1
ATOM 1458 N N . ILE A 1 180 ? -5.338 -8.609 -3.087 1.00 97.75 180 ILE A N 1
ATOM 1459 C CA . ILE A 1 180 ? -4.124 -7.803 -3.162 1.00 97.75 180 ILE A CA 1
ATOM 1460 C C . ILE A 1 180 ? -4.055 -7.077 -4.502 1.00 97.75 180 ILE A C 1
ATOM 1462 O O . ILE A 1 180 ? -4.284 -7.667 -5.561 1.00 97.75 180 ILE A O 1
ATOM 1466 N N . PHE A 1 181 ? -3.762 -5.786 -4.431 1.00 98.69 181 PHE A N 1
ATOM 1467 C CA . PHE A 1 181 ? -3.530 -4.923 -5.576 1.00 98.69 181 PHE A CA 1
ATOM 1468 C C . PHE A 1 181 ? -2.124 -4.355 -5.468 1.00 98.69 181 PHE A C 1
ATOM 1470 O O . PHE A 1 181 ? -1.661 -4.036 -4.373 1.00 98.69 181 PHE A O 1
ATOM 1477 N N . SER A 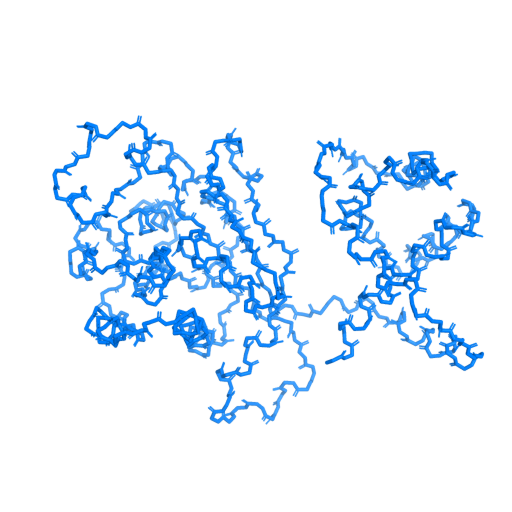1 182 ? -1.435 -4.242 -6.591 1.00 98.56 182 SER A N 1
ATOM 1478 C CA . SER A 1 182 ? -0.086 -3.696 -6.639 1.00 98.56 182 SER A CA 1
ATOM 1479 C C . SER A 1 182 ? 0.004 -2.622 -7.702 1.00 98.56 182 SER A C 1
ATOM 1481 O O . SER A 1 182 ? -0.574 -2.758 -8.781 1.00 98.56 182 SER A O 1
ATOM 1483 N N . SER A 1 183 ? 0.804 -1.596 -7.428 1.00 98.31 183 SER A N 1
ATOM 1484 C CA . SER A 1 183 ? 1.364 -0.766 -8.486 1.00 98.31 183 SER A CA 1
ATOM 1485 C C . SER A 1 183 ? 2.082 -1.646 -9.521 1.00 98.31 183 SER A C 1
ATOM 1487 O O . SER A 1 183 ? 2.688 -2.651 -9.134 1.00 98.31 183 SER A O 1
ATOM 1489 N N . PRO A 1 184 ? 2.093 -1.246 -10.804 1.00 97.38 184 PRO A N 1
ATOM 1490 C CA . PRO A 1 184 ? 2.763 -1.987 -11.872 1.00 97.38 184 PRO A CA 1
ATOM 1491 C C . PRO A 1 184 ? 4.298 -1.944 -11.813 1.00 97.38 184 PRO A C 1
ATOM 1493 O O . PRO A 1 184 ? 4.947 -2.742 -12.479 1.00 97.38 184 PRO A O 1
ATOM 1496 N N . PHE A 1 185 ? 4.899 -1.047 -11.025 1.00 97.69 185 PHE A N 1
ATOM 1497 C CA . PHE A 1 185 ? 6.353 -1.023 -10.830 1.00 97.69 185 PHE A CA 1
ATOM 1498 C C . PHE A 1 185 ? 6.862 -2.323 -10.200 1.00 97.69 185 PHE A C 1
ATOM 1500 O O . PHE A 1 185 ? 6.349 -2.756 -9.164 1.00 97.69 185 PHE A O 1
ATOM 1507 N N . SER A 1 186 ? 7.928 -2.877 -10.774 1.00 97.06 186 SER A N 1
ATOM 1508 C CA . SER A 1 186 ? 8.586 -4.130 -10.404 1.00 97.06 186 SER A CA 1
ATOM 1509 C C . SER A 1 186 ? 8.840 -4.226 -8.900 1.00 97.06 186 SER A C 1
ATOM 1511 O O . SER A 1 186 ? 8.435 -5.205 -8.285 1.00 97.06 186 SER A O 1
ATOM 1513 N N . ARG A 1 187 ? 9.387 -3.178 -8.264 1.00 97.62 187 ARG A N 1
ATOM 1514 C CA . ARG A 1 187 ? 9.593 -3.128 -6.797 1.00 97.62 187 ARG A CA 1
ATOM 1515 C C . ARG A 1 187 ? 8.324 -3.354 -5.973 1.00 97.62 187 ARG A C 1
ATOM 1517 O O . ARG A 1 187 ? 8.372 -3.967 -4.909 1.00 97.62 187 ARG A O 1
ATOM 1524 N N . SER A 1 188 ? 7.184 -2.854 -6.443 1.00 98.38 188 SER A N 1
ATOM 1525 C CA . SER A 1 188 ? 5.899 -3.011 -5.760 1.00 98.38 188 SER A CA 1
ATOM 1526 C C . SER A 1 188 ? 5.346 -4.419 -5.973 1.00 98.38 188 SER A C 1
ATOM 1528 O O . SER A 1 188 ? 4.956 -5.071 -5.007 1.00 98.38 188 SER A O 1
ATOM 1530 N N . VAL A 1 189 ? 5.399 -4.925 -7.210 1.00 98.12 189 VAL A N 1
ATOM 1531 C CA . VAL A 1 189 ? 4.948 -6.288 -7.534 1.00 98.12 189 VAL A CA 1
ATOM 1532 C C . VAL A 1 189 ? 5.793 -7.331 -6.803 1.00 98.12 189 VAL A C 1
ATOM 1534 O O . VAL A 1 189 ? 5.247 -8.264 -6.222 1.00 98.12 189 VAL A O 1
ATOM 1537 N N . GLU A 1 190 ? 7.110 -7.141 -6.746 1.00 97.50 190 GLU A N 1
ATOM 1538 C CA . GLU A 1 190 ? 8.041 -8.003 -6.018 1.00 97.50 190 GLU A CA 1
ATOM 1539 C C . GLU A 1 190 ? 7.784 -7.967 -4.503 1.00 97.50 190 GLU A C 1
ATOM 1541 O O . GLU A 1 190 ? 7.798 -9.012 -3.853 1.00 97.50 190 GLU A O 1
ATOM 1546 N N . THR A 1 191 ? 7.440 -6.795 -3.947 1.00 98.38 191 THR A N 1
ATOM 1547 C CA . THR A 1 191 ? 7.028 -6.668 -2.537 1.00 98.38 191 THR A CA 1
ATOM 1548 C C . THR A 1 191 ? 5.746 -7.462 -2.267 1.00 98.38 191 THR A C 1
ATOM 1550 O O . THR A 1 191 ? 5.684 -8.231 -1.308 1.00 98.38 191 THR A O 1
ATOM 1553 N N . ALA A 1 192 ? 4.725 -7.318 -3.119 1.00 97.50 192 ALA A N 1
ATOM 1554 C CA . ALA A 1 192 ? 3.474 -8.068 -3.012 1.00 97.50 192 ALA A CA 1
ATOM 1555 C C . ALA A 1 192 ? 3.687 -9.585 -3.178 1.00 97.50 192 ALA A C 1
ATOM 1557 O O . ALA A 1 192 ? 3.093 -10.382 -2.452 1.00 97.50 192 ALA A O 1
ATOM 1558 N N . ASN A 1 193 ? 4.567 -9.985 -4.097 1.00 95.50 193 ASN A N 1
ATOM 1559 C CA . ASN A 1 193 ? 4.926 -11.378 -4.342 1.00 95.50 193 ASN A CA 1
ATOM 1560 C C . ASN A 1 193 ? 5.638 -11.996 -3.129 1.00 95.50 193 ASN A C 1
ATOM 1562 O O . ASN A 1 193 ? 5.247 -13.072 -2.679 1.00 95.50 193 ASN A O 1
ATOM 1566 N N . GLY A 1 194 ? 6.618 -11.297 -2.548 1.00 94.81 194 GLY A N 1
ATOM 1567 C CA . GLY A 1 194 ? 7.304 -11.730 -1.328 1.00 94.81 194 GLY A CA 1
ATOM 1568 C C . GLY A 1 194 ? 6.382 -11.794 -0.107 1.00 94.81 194 GLY A C 1
ATOM 1569 O O . GLY A 1 194 ? 6.432 -12.772 0.637 1.00 94.81 194 GLY A O 1
ATOM 1570 N N . LEU A 1 195 ? 5.452 -10.839 0.036 1.00 95.00 195 LEU A N 1
ATOM 1571 C CA . LEU A 1 195 ? 4.416 -10.866 1.078 1.00 95.00 195 LEU A CA 1
ATOM 1572 C C . LEU A 1 195 ? 3.543 -12.120 0.986 1.00 95.00 195 LEU A C 1
ATOM 1574 O O . LEU A 1 195 ? 3.151 -12.685 2.011 1.00 95.00 195 LEU A O 1
ATOM 1578 N N . LEU A 1 196 ? 3.211 -12.559 -0.230 1.00 93.44 196 LEU A N 1
ATOM 1579 C CA . LEU A 1 196 ? 2.466 -13.797 -0.423 1.00 93.44 196 LEU A CA 1
ATOM 1580 C C . LEU A 1 196 ? 3.322 -15.044 -0.189 1.00 93.44 196 LEU A C 1
ATOM 1582 O O . LEU A 1 196 ? 2.727 -16.083 0.057 1.00 93.44 196 LEU A O 1
ATOM 1586 N N . GLY A 1 197 ? 4.656 -14.940 -0.176 1.00 86.44 197 GLY A N 1
ATOM 1587 C CA . GLY A 1 197 ? 5.615 -16.045 -0.049 1.00 86.44 197 GLY A CA 1
ATOM 1588 C C . GLY A 1 197 ? 6.128 -16.582 -1.395 1.00 86.44 197 GLY A C 1
ATOM 1589 O O . GLY A 1 197 ? 6.671 -17.683 -1.457 1.00 86.44 197 GLY A O 1
ATOM 1590 N N . GLY A 1 198 ? 5.920 -15.833 -2.481 1.00 79.31 198 GLY A N 1
ATOM 1591 C CA . GLY A 1 198 ? 6.378 -16.169 -3.827 1.00 79.31 198 GLY A CA 1
ATOM 1592 C C . GLY A 1 198 ? 5.734 -17.423 -4.427 1.00 79.31 198 GLY A C 1
ATOM 1593 O O . GLY A 1 198 ? 4.626 -17.825 -4.070 1.00 79.31 198 GLY A O 1
ATOM 1594 N N . ALA A 1 199 ? 6.444 -18.054 -5.366 1.00 63.41 199 ALA A N 1
ATOM 1595 C CA . ALA A 1 199 ? 5.960 -19.226 -6.100 1.00 63.41 199 ALA A CA 1
ATOM 1596 C C . ALA A 1 199 ? 5.777 -20.481 -5.225 1.00 63.41 199 ALA A C 1
ATOM 1598 O O . ALA A 1 199 ? 5.111 -21.421 -5.646 1.00 63.41 199 ALA A O 1
ATOM 1599 N N . GLU A 1 200 ? 6.316 -20.495 -4.007 1.00 66.25 200 GLU A N 1
ATOM 1600 C CA . GLU A 1 200 ? 6.275 -21.640 -3.085 1.00 66.25 200 GLU A CA 1
ATOM 1601 C C . GLU A 1 200 ? 5.159 -21.522 -2.028 1.00 66.25 200 GLU A C 1
ATOM 1603 O O . GLU A 1 200 ? 4.974 -22.400 -1.184 1.00 66.25 200 GLU A O 1
ATOM 1608 N N . ALA A 1 201 ? 4.390 -20.433 -2.056 1.00 61.94 201 ALA A N 1
ATOM 1609 C CA . ALA A 1 201 ? 3.502 -20.059 -0.971 1.00 61.94 201 ALA A CA 1
ATOM 1610 C C . ALA A 1 201 ? 2.185 -20.828 -0.876 1.00 61.94 201 ALA A C 1
ATOM 1612 O O . ALA A 1 201 ? 1.347 -20.756 -1.759 1.00 61.94 201 ALA A O 1
ATOM 1613 N N . LYS A 1 202 ? 1.841 -21.308 0.322 1.00 55.97 202 LYS A N 1
ATOM 1614 C CA . LYS A 1 202 ? 0.500 -21.846 0.652 1.00 55.97 202 LYS A CA 1
ATOM 1615 C C . LYS A 1 202 ? -0.677 -20.882 0.381 1.00 55.97 202 LYS A C 1
ATOM 1617 O O . LYS A 1 202 ? -1.826 -21.315 0.412 1.00 55.97 202 LYS A O 1
ATOM 1622 N N . ARG A 1 203 ? -0.412 -19.591 0.126 1.00 65.25 203 ARG A N 1
ATOM 1623 C CA . ARG A 1 203 ? -1.403 -18.566 -0.252 1.00 65.25 203 ARG A CA 1
ATOM 1624 C C . ARG A 1 203 ? -1.700 -18.509 -1.763 1.00 65.25 203 ARG A C 1
ATOM 1626 O O . ARG A 1 203 ? -2.335 -17.550 -2.191 1.00 65.25 203 ARG A O 1
ATOM 1633 N N . HIS A 1 204 ? -1.314 -19.517 -2.560 1.00 64.19 204 HIS A N 1
ATOM 1634 C CA . HIS A 1 204 ? -1.533 -19.591 -4.024 1.00 64.19 204 HIS A CA 1
ATOM 1635 C C . HIS A 1 204 ? -2.962 -19.298 -4.510 1.00 64.19 204 HIS A C 1
ATOM 1637 O O . HIS A 1 204 ? -3.157 -19.016 -5.688 1.00 64.19 204 HIS A O 1
ATOM 1643 N N . ALA A 1 205 ? -3.969 -19.347 -3.636 1.00 80.25 205 ALA A N 1
ATOM 1644 C CA . ALA A 1 205 ? -5.336 -18.966 -3.979 1.00 80.25 205 ALA A CA 1
ATOM 1645 C C . ALA A 1 205 ? -5.526 -17.451 -4.226 1.00 80.25 205 ALA A C 1
ATOM 1647 O O . ALA A 1 205 ? -6.568 -17.053 -4.747 1.00 80.25 205 ALA A O 1
ATOM 1648 N N . ILE A 1 206 ? -4.557 -16.603 -3.857 1.00 90.19 206 ILE A N 1
ATOM 1649 C CA . ILE A 1 206 ? -4.633 -15.144 -4.007 1.00 90.19 206 ILE A CA 1
ATOM 1650 C C . ILE A 1 206 ? -3.688 -14.696 -5.122 1.00 90.19 206 ILE A C 1
ATOM 1652 O O . ILE A 1 206 ? -2.474 -14.850 -5.025 1.00 90.19 206 ILE A O 1
ATOM 1656 N N . SER A 1 207 ? -4.252 -14.090 -6.162 1.00 94.69 207 SER A N 1
ATOM 1657 C CA . SER A 1 207 ? -3.507 -13.486 -7.266 1.00 94.69 207 SER A CA 1
ATOM 1658 C C . SER A 1 207 ? -3.300 -11.980 -7.063 1.00 94.69 207 SER A C 1
ATOM 1660 O O . SER A 1 207 ? -4.170 -11.310 -6.502 1.00 94.69 207 SER A O 1
ATOM 1662 N N . ILE A 1 208 ? -2.202 -11.435 -7.589 1.00 97.44 208 ILE A N 1
ATOM 1663 C CA . ILE A 1 208 ? -1.858 -10.010 -7.534 1.00 97.44 208 ILE A CA 1
ATOM 1664 C C . ILE A 1 208 ? -2.514 -9.261 -8.692 1.00 97.44 208 ILE A C 1
ATOM 1666 O O . ILE A 1 208 ? -2.168 -9.461 -9.854 1.00 97.44 208 ILE A O 1
ATOM 1670 N N . ASN A 1 209 ? -3.455 -8.375 -8.377 1.00 98.19 209 ASN A N 1
ATOM 1671 C CA . ASN A 1 209 ? -4.098 -7.509 -9.361 1.00 98.19 209 ASN A CA 1
ATOM 1672 C C . ASN A 1 209 ? -3.225 -6.272 -9.619 1.00 98.19 209 ASN A C 1
ATOM 1674 O O . ASN A 1 209 ? -2.910 -5.534 -8.687 1.00 98.19 209 ASN A O 1
ATOM 1678 N N . ILE A 1 210 ? -2.833 -6.030 -10.868 1.00 98.31 210 ILE A N 1
ATOM 1679 C CA . ILE A 1 210 ? -1.996 -4.875 -11.225 1.00 98.31 210 ILE A CA 1
ATOM 1680 C C . ILE A 1 210 ? -2.874 -3.656 -11.490 1.00 98.31 210 ILE A C 1
ATOM 1682 O O . ILE A 1 210 ? -3.616 -3.639 -12.466 1.00 98.31 210 ILE A O 1
ATOM 1686 N N . GLU A 1 211 ? -2.768 -2.631 -10.646 1.00 97.94 211 GLU A N 1
ATOM 1687 C CA . GLU A 1 211 ? -3.551 -1.399 -10.747 1.00 97.94 211 GLU A CA 1
ATOM 1688 C C . GLU A 1 211 ? -2.635 -0.184 -10.980 1.00 97.94 211 GLU A C 1
ATOM 1690 O O . GLU A 1 211 ? -2.027 0.330 -10.036 1.00 97.94 211 GLU A O 1
ATOM 1695 N N . PRO A 1 212 ? -2.534 0.310 -12.227 1.00 96.50 212 PRO A N 1
ATOM 1696 C CA . PRO A 1 212 ? -1.840 1.547 -12.571 1.00 96.50 212 PRO A CA 1
ATOM 1697 C C . PRO A 1 212 ? -2.268 2.784 -11.786 1.00 96.50 212 PRO A C 1
ATOM 1699 O O . PRO A 1 212 ? -1.446 3.673 -11.592 1.00 96.50 212 PRO A O 1
ATOM 1702 N N . GLY A 1 213 ? -3.506 2.850 -11.287 1.00 95.88 213 GLY A N 1
ATOM 1703 C CA . GLY A 1 213 ? -3.931 3.925 -10.389 1.00 95.88 213 GLY A CA 1
ATOM 1704 C C . GLY A 1 213 ? -3.132 4.008 -9.079 1.00 95.88 213 GLY A C 1
ATOM 1705 O O . GLY A 1 213 ? -3.171 5.038 -8.413 1.00 95.88 213 GLY A O 1
ATOM 1706 N N . LEU A 1 214 ? -2.381 2.955 -8.721 1.00 97.00 214 LEU A N 1
ATOM 1707 C CA . LEU A 1 214 ? -1.474 2.903 -7.566 1.00 97.00 214 LEU A CA 1
ATOM 1708 C C . LEU A 1 214 ? -0.025 3.310 -7.897 1.00 97.00 214 LEU A C 1
ATOM 1710 O O . LEU A 1 214 ? 0.841 3.159 -7.031 1.00 97.00 214 LEU A O 1
ATOM 1714 N N . ALA A 1 215 ? 0.264 3.731 -9.136 1.00 94.56 215 ALA A N 1
ATOM 1715 C CA . ALA A 1 215 ? 1.611 4.031 -9.626 1.00 94.56 215 ALA A CA 1
ATOM 1716 C C . ALA A 1 215 ? 2.331 5.144 -8.840 1.00 94.56 215 ALA A C 1
ATOM 1718 O O . ALA A 1 215 ? 1.722 5.924 -8.109 1.00 94.56 215 ALA A O 1
ATOM 1719 N N . GLU A 1 216 ? 3.657 5.189 -8.994 1.00 88.75 216 GLU A N 1
ATOM 1720 C CA . GLU A 1 216 ? 4.515 6.181 -8.341 1.00 88.75 216 GLU A CA 1
ATOM 1721 C C . GLU A 1 216 ? 4.185 7.591 -8.837 1.00 88.75 216 GLU A C 1
ATOM 1723 O O . GLU A 1 216 ? 3.961 7.804 -10.033 1.00 88.75 216 GLU A O 1
ATOM 1728 N N . LEU A 1 217 ? 4.208 8.542 -7.903 1.00 85.94 217 LEU A N 1
ATOM 1729 C CA . LEU A 1 217 ? 3.994 9.961 -8.157 1.00 85.94 217 LEU A CA 1
ATOM 1730 C C . LEU A 1 217 ? 5.287 10.718 -7.847 1.00 85.94 217 LEU A C 1
ATOM 1732 O O . LEU A 1 217 ? 5.768 10.683 -6.715 1.00 85.94 217 LEU A O 1
ATOM 1736 N N . LEU A 1 218 ? 5.833 11.424 -8.834 1.00 77.88 218 LEU A N 1
ATOM 1737 C CA . LEU A 1 218 ? 6.909 12.393 -8.641 1.00 77.88 218 LEU A CA 1
ATOM 1738 C C . LEU A 1 218 ? 6.352 13.803 -8.384 1.00 77.88 218 LEU A C 1
ATOM 1740 O O . LEU A 1 218 ? 5.162 14.077 -8.558 1.00 77.88 218 LEU A O 1
ATOM 1744 N N . VAL A 1 219 ? 7.220 14.692 -7.898 1.00 64.50 219 VAL A N 1
ATOM 1745 C CA . VAL A 1 219 ? 6.857 16.010 -7.356 1.00 64.50 219 VAL A CA 1
ATOM 1746 C C . VAL A 1 219 ? 6.668 17.066 -8.461 1.00 64.50 219 VAL A C 1
ATOM 1748 O O . VAL A 1 219 ? 7.592 17.249 -9.250 1.00 64.50 219 VAL A O 1
ATOM 1751 N N . PRO A 1 220 ? 5.587 17.876 -8.432 1.00 63.19 220 PRO A N 1
ATOM 1752 C CA . PRO A 1 220 ? 4.246 17.586 -7.928 1.00 63.19 220 PRO A CA 1
ATOM 1753 C C . PRO A 1 220 ? 3.360 17.021 -9.049 1.00 63.19 220 PRO A C 1
ATOM 1755 O O . PRO A 1 220 ? 3.097 17.686 -10.047 1.00 63.19 220 PRO A O 1
ATOM 1758 N N . CYS A 1 221 ? 2.834 15.819 -8.814 1.00 69.94 221 CYS A N 1
ATOM 1759 C CA . CYS A 1 221 ? 1.815 15.149 -9.617 1.00 69.94 221 CYS A CA 1
ATOM 1760 C C . CYS A 1 221 ? 2.244 14.674 -11.021 1.00 69.94 221 CYS A C 1
ATOM 1762 O O . CYS A 1 221 ? 1.490 14.733 -11.992 1.00 69.94 221 CYS A O 1
ATOM 1764 N N . GLU A 1 222 ? 3.448 14.109 -11.124 1.00 77.94 222 GLU A N 1
ATOM 1765 C CA . GLU A 1 222 ? 3.892 13.397 -12.324 1.00 77.94 222 GLU A CA 1
ATOM 1766 C C . GLU A 1 222 ? 3.832 11.878 -12.097 1.00 77.94 222 GLU A C 1
ATOM 1768 O O . GLU A 1 222 ? 4.655 11.305 -11.386 1.00 77.94 222 GLU A O 1
ATOM 1773 N N . PHE A 1 223 ? 2.848 11.204 -12.698 1.00 77.12 223 PHE A N 1
ATOM 1774 C CA . PHE A 1 223 ? 2.820 9.743 -12.781 1.00 77.12 223 PHE A CA 1
ATOM 1775 C C . PHE A 1 223 ? 4.031 9.213 -13.553 1.00 77.12 223 PHE A C 1
ATOM 1777 O O . PHE A 1 223 ? 4.252 9.556 -14.714 1.00 77.12 223 PHE A O 1
ATOM 1784 N N . LEU A 1 224 ? 4.772 8.286 -12.959 1.00 81.56 224 LEU A N 1
ATOM 1785 C CA . LEU A 1 224 ? 5.732 7.512 -13.737 1.00 81.56 224 LEU A CA 1
ATOM 1786 C C . LEU A 1 224 ? 4.996 6.411 -14.504 1.00 81.56 224 LEU A C 1
ATOM 1788 O O . LEU A 1 224 ? 4.298 5.586 -13.911 1.00 81.56 224 LEU A O 1
ATOM 1792 N N . LEU A 1 225 ? 5.158 6.395 -15.829 1.00 86.88 225 LEU A N 1
ATOM 1793 C CA . LEU A 1 225 ? 4.429 5.487 -16.726 1.00 86.88 225 LEU A CA 1
ATOM 1794 C C . LEU A 1 225 ? 5.300 4.419 -17.392 1.00 86.88 225 LEU A C 1
ATOM 1796 O O . LEU A 1 225 ? 4.780 3.545 -18.082 1.00 86.88 225 LEU A O 1
ATOM 1800 N N . GLU A 1 226 ? 6.607 4.446 -17.157 1.00 90.12 226 GLU A N 1
ATOM 1801 C CA . GLU A 1 226 ? 7.587 3.559 -17.794 1.00 90.12 226 GLU A CA 1
ATOM 1802 C C . GLU A 1 226 ? 7.702 2.177 -17.108 1.00 90.12 226 GLU A C 1
ATOM 1804 O O . GLU A 1 226 ? 8.757 1.558 -17.087 1.00 90.12 226 GLU A O 1
ATOM 1809 N N . TYR A 1 227 ? 6.614 1.653 -16.540 1.00 91.69 227 TYR A N 1
ATOM 1810 C CA . TYR A 1 227 ? 6.561 0.311 -15.936 1.00 91.69 227 TYR A CA 1
ATOM 1811 C C . TYR A 1 227 ? 6.289 -0.795 -16.971 1.00 91.69 227 TYR A C 1
ATOM 1813 O O . TYR A 1 227 ? 5.827 -0.526 -18.079 1.00 91.69 227 TYR A O 1
ATOM 1821 N N . TYR A 1 228 ? 6.539 -2.059 -16.623 1.00 91.88 228 TYR A N 1
ATOM 1822 C CA . TYR A 1 228 ? 6.179 -3.209 -17.468 1.00 91.88 228 TYR A CA 1
ATOM 1823 C C . TYR A 1 228 ? 4.658 -3.364 -17.640 1.00 91.88 228 TYR A C 1
ATOM 1825 O O . TYR A 1 228 ? 3.884 -3.093 -16.721 1.00 91.88 228 TYR A O 1
ATOM 1833 N N . GLU A 1 229 ? 4.217 -3.818 -18.814 1.00 92.19 229 GLU A N 1
ATOM 1834 C CA . GLU A 1 229 ? 2.818 -4.195 -19.041 1.00 92.19 229 GLU A CA 1
ATOM 1835 C C . GLU A 1 229 ? 2.483 -5.533 -18.363 1.00 92.19 229 GLU A C 1
ATOM 1837 O O . GLU A 1 229 ? 3.361 -6.342 -18.059 1.00 92.19 229 GLU A O 1
ATOM 1842 N N . VAL A 1 230 ? 1.190 -5.811 -18.165 1.00 93.88 230 VAL A N 1
ATOM 1843 C CA . VAL A 1 230 ? 0.724 -7.038 -17.488 1.00 93.88 230 VAL A CA 1
ATOM 1844 C C . VAL A 1 230 ? 1.326 -8.330 -18.069 1.00 93.88 230 VAL A C 1
ATOM 1846 O O . VAL A 1 230 ? 1.752 -9.158 -17.269 1.00 93.88 230 VAL A O 1
ATOM 1849 N N . PRO A 1 231 ? 1.432 -8.540 -19.400 1.00 94.06 231 PRO A N 1
ATOM 1850 C CA . PRO A 1 231 ? 2.048 -9.757 -19.936 1.00 94.06 231 PRO A CA 1
ATOM 1851 C C . PRO A 1 231 ? 3.510 -9.945 -19.505 1.00 94.06 231 PRO A C 1
ATOM 1853 O O . PRO A 1 231 ? 3.899 -11.047 -19.130 1.00 94.06 231 PRO A O 1
ATOM 1856 N N . GLU A 1 232 ? 4.294 -8.865 -19.493 1.00 94.31 232 GLU A N 1
ATOM 1857 C CA . GLU A 1 232 ? 5.694 -8.880 -19.051 1.00 94.31 232 GLU A CA 1
ATOM 1858 C C . GLU A 1 232 ? 5.788 -9.126 -17.533 1.00 94.31 232 GLU A C 1
ATOM 1860 O O . GLU A 1 232 ? 6.671 -9.840 -17.059 1.00 94.31 232 GLU A O 1
ATOM 1865 N N . LEU A 1 233 ? 4.854 -8.570 -16.752 1.00 95.00 233 LEU A N 1
ATOM 1866 C CA . LEU A 1 233 ? 4.776 -8.806 -15.308 1.00 95.00 233 LEU A CA 1
ATOM 1867 C C . LEU A 1 233 ? 4.377 -10.246 -14.968 1.00 95.00 233 LEU A C 1
ATOM 1869 O O . LEU A 1 233 ? 4.897 -10.790 -14.001 1.00 95.00 233 LEU A O 1
ATOM 1873 N N . VAL A 1 234 ? 3.495 -10.876 -15.749 1.00 94.50 234 VAL A N 1
ATOM 1874 C CA . VAL A 1 234 ? 3.100 -12.287 -15.568 1.00 94.50 234 VAL A CA 1
ATOM 1875 C C . VAL A 1 234 ? 4.279 -13.227 -15.803 1.00 94.50 234 VAL A C 1
ATOM 1877 O O . VAL A 1 234 ? 4.438 -14.195 -15.062 1.00 94.50 234 VAL A O 1
ATOM 1880 N N . GLU A 1 235 ? 5.123 -12.934 -16.795 1.00 93.06 235 GLU A N 1
ATOM 1881 C CA . GLU A 1 235 ? 6.339 -13.710 -17.058 1.00 93.06 235 GLU A CA 1
ATOM 1882 C C . GLU A 1 235 ? 7.312 -13.655 -15.871 1.00 93.06 235 GLU A C 1
ATOM 1884 O O . GLU A 1 235 ? 7.891 -14.670 -15.486 1.00 93.06 235 GLU A O 1
ATOM 1889 N N . LYS A 1 236 ? 7.452 -12.479 -15.249 1.00 91.75 236 LYS A N 1
ATOM 1890 C CA . LYS A 1 236 ? 8.349 -12.264 -14.104 1.00 91.75 236 LYS A CA 1
ATOM 1891 C C . LYS A 1 236 ? 7.775 -12.748 -12.773 1.00 91.75 236 LYS A C 1
ATOM 1893 O O . LYS A 1 236 ? 8.520 -13.210 -11.911 1.00 91.75 236 LYS A O 1
ATOM 1898 N N . PHE A 1 237 ? 6.465 -12.619 -12.589 1.00 93.06 237 PHE A N 1
ATOM 1899 C CA . PHE A 1 237 ? 5.777 -12.834 -11.321 1.00 93.06 237 PHE A CA 1
ATOM 1900 C C . PHE A 1 237 ? 4.529 -13.707 -11.544 1.00 93.06 237 PHE A C 1
ATOM 1902 O O . PHE A 1 237 ? 3.442 -13.181 -11.792 1.00 93.06 237 PHE A O 1
ATOM 1909 N N . PRO A 1 238 ? 4.638 -15.043 -11.399 1.00 89.75 238 PRO A N 1
ATOM 1910 C CA . PRO A 1 238 ? 3.552 -15.978 -11.721 1.00 89.75 238 PRO A CA 1
ATOM 1911 C C . PRO A 1 238 ? 2.251 -15.785 -10.928 1.00 89.75 238 PRO A C 1
ATOM 1913 O O . PRO A 1 238 ? 1.204 -16.278 -11.339 1.00 89.75 238 PRO A O 1
ATOM 1916 N N . LEU A 1 239 ? 2.300 -15.087 -9.786 1.00 93.25 239 LEU A N 1
ATOM 1917 C CA . LEU A 1 239 ? 1.114 -14.765 -8.985 1.00 93.25 239 LEU A CA 1
ATOM 1918 C C . LEU A 1 239 ? 0.299 -13.594 -9.550 1.00 93.25 239 LEU A C 1
ATOM 1920 O O . LEU A 1 239 ? -0.799 -13.333 -9.058 1.00 93.25 239 LEU A O 1
ATOM 1924 N N . VAL A 1 240 ? 0.802 -12.869 -10.551 1.00 96.06 240 VAL A N 1
ATOM 1925 C CA . VAL A 1 240 ? 0.066 -11.775 -11.192 1.00 96.06 240 VAL A CA 1
ATOM 1926 C C . VAL A 1 240 ? -1.193 -12.310 -11.865 1.00 96.06 240 VAL A C 1
ATOM 1928 O O . VAL A 1 240 ? -1.168 -13.316 -12.566 1.00 96.06 240 VAL A O 1
ATOM 1931 N N . ASN A 1 241 ? -2.313 -11.619 -11.657 1.00 96.00 241 ASN A N 1
ATOM 1932 C CA . ASN A 1 241 ? -3.589 -11.942 -12.273 1.00 96.00 241 ASN A CA 1
ATOM 1933 C C . ASN A 1 241 ? -3.662 -11.372 -13.701 1.00 96.00 241 ASN A C 1
ATOM 1935 O O . ASN A 1 241 ? -3.901 -10.170 -13.850 1.00 96.00 241 ASN A O 1
ATOM 1939 N N . PRO A 1 242 ? -3.574 -12.198 -14.761 1.00 95.62 242 PRO A N 1
ATOM 1940 C CA . PRO A 1 242 ? -3.669 -11.704 -16.134 1.00 95.62 242 PRO A CA 1
ATOM 1941 C C . PRO A 1 242 ? -5.090 -11.265 -16.519 1.00 95.62 242 PRO A C 1
ATOM 1943 O O . PRO A 1 242 ? -5.283 -10.681 -17.580 1.00 95.62 242 PRO A O 1
ATOM 1946 N N . LYS A 1 243 ? -6.102 -11.589 -15.701 1.00 95.81 243 LYS A N 1
ATOM 1947 C CA . LYS A 1 243 ? -7.521 -11.311 -15.978 1.00 95.81 243 LYS A CA 1
ATOM 1948 C C . LYS A 1 243 ? -8.046 -10.075 -15.253 1.00 95.81 243 LYS A C 1
ATOM 1950 O O . LYS A 1 243 ? -9.219 -9.745 -15.414 1.00 95.81 243 LYS A O 1
ATOM 1955 N N . TYR A 1 244 ? -7.231 -9.430 -14.419 1.00 96.50 244 TYR A N 1
ATOM 1956 C CA . TYR A 1 244 ? -7.638 -8.192 -13.767 1.00 96.50 244 TYR A CA 1
ATOM 1957 C C . TYR A 1 244 ? -7.722 -7.062 -14.794 1.00 96.50 244 TYR A C 1
ATOM 1959 O O . TYR A 1 244 ? -6.801 -6.872 -15.586 1.00 96.50 244 TYR A O 1
ATOM 1967 N N . TRP A 1 245 ? -8.825 -6.317 -14.767 1.00 94.81 245 TRP A N 1
ATOM 1968 C CA . TRP A 1 245 ? -9.015 -5.145 -15.609 1.00 94.81 245 TRP A CA 1
ATOM 1969 C C . TRP A 1 245 ? -8.904 -3.886 -14.747 1.00 94.81 245 TRP A C 1
ATOM 1971 O O . TRP A 1 245 ? -9.791 -3.657 -13.922 1.00 94.81 245 TRP A O 1
ATOM 1981 N N . PRO A 1 246 ? -7.831 -3.092 -14.892 1.00 95.81 246 PRO A N 1
ATOM 1982 C CA . PRO A 1 246 ? -7.627 -1.938 -14.036 1.00 95.81 246 PRO A CA 1
ATOM 1983 C C . PRO A 1 246 ? -8.546 -0.775 -14.406 1.00 95.81 246 PRO A C 1
ATOM 1985 O O . PRO A 1 246 ? -8.972 -0.636 -15.558 1.00 95.81 246 PRO A O 1
ATOM 1988 N N . LEU A 1 247 ? -8.807 0.097 -13.429 1.00 94.12 247 LEU A N 1
ATOM 1989 C CA . LEU A 1 247 ? -9.562 1.329 -13.670 1.00 94.12 247 LEU A CA 1
ATOM 1990 C C . LEU A 1 247 ? -8.773 2.279 -14.576 1.00 94.12 247 LEU A C 1
ATOM 1992 O O . LEU A 1 247 ? -9.326 2.863 -15.510 1.00 94.12 247 LEU A O 1
ATOM 1996 N N . PHE A 1 248 ? -7.476 2.413 -14.301 1.00 93.00 248 PHE A N 1
ATOM 1997 C CA . PHE A 1 248 ? -6.561 3.218 -15.094 1.00 93.00 248 PHE A CA 1
ATOM 1998 C C . PHE A 1 248 ? -5.586 2.327 -15.864 1.00 93.00 248 PHE A C 1
ATOM 2000 O O . PHE A 1 248 ? -5.149 1.281 -15.402 1.00 93.00 248 PHE A O 1
ATOM 2007 N N . ASN A 1 249 ? -5.194 2.767 -17.052 1.00 91.38 249 ASN A N 1
ATOM 2008 C CA . ASN A 1 249 ? -4.075 2.212 -17.808 1.00 91.38 249 ASN A CA 1
ATOM 2009 C C . ASN A 1 249 ? -3.090 3.327 -18.191 1.00 91.38 249 ASN A C 1
ATOM 2011 O O . ASN A 1 249 ? -3.388 4.515 -18.013 1.00 91.38 249 ASN A O 1
ATOM 2015 N N . LYS A 1 250 ? -1.927 2.962 -18.753 1.00 90.25 250 LYS A N 1
ATOM 2016 C CA . LYS A 1 250 ? -0.923 3.940 -19.206 1.00 90.25 250 LYS A CA 1
ATOM 2017 C C . LYS A 1 250 ? -1.533 5.027 -20.072 1.00 90.25 250 LYS A C 1
ATOM 2019 O O . LYS A 1 250 ? -1.330 6.197 -19.794 1.00 90.25 250 LYS A O 1
ATOM 2024 N N . ARG A 1 251 ? -2.351 4.658 -21.061 1.00 89.50 251 ARG A N 1
ATOM 2025 C CA . ARG A 1 251 ? -2.967 5.617 -21.987 1.00 89.50 251 ARG A CA 1
ATOM 2026 C C . ARG A 1 251 ? -3.843 6.640 -21.264 1.00 89.50 251 ARG A C 1
ATOM 2028 O O . ARG A 1 251 ? -3.767 7.821 -21.586 1.00 89.50 251 ARG A O 1
ATOM 2035 N N . THR A 1 252 ? -4.666 6.212 -20.307 1.00 89.81 252 THR A N 1
ATOM 2036 C CA . THR A 1 252 ? -5.516 7.133 -19.536 1.00 89.81 252 THR A CA 1
ATOM 2037 C C . THR A 1 252 ? -4.697 8.039 -18.623 1.00 89.81 252 THR A C 1
ATOM 2039 O O . THR A 1 252 ? -4.983 9.229 -18.553 1.00 89.81 252 THR A O 1
ATOM 2042 N N . LEU A 1 253 ? -3.649 7.515 -17.978 1.00 89.50 253 LEU A N 1
ATOM 2043 C CA . LEU A 1 253 ? -2.782 8.319 -17.114 1.00 89.50 253 LEU A CA 1
ATOM 2044 C C . LEU A 1 253 ? -1.929 9.301 -17.932 1.00 89.50 253 LEU A C 1
ATOM 2046 O O . LEU A 1 253 ? -1.841 10.469 -17.571 1.00 89.50 253 LEU A O 1
ATOM 2050 N N . SER A 1 254 ? -1.398 8.883 -19.087 1.00 87.75 254 SER A N 1
ATOM 2051 C CA . SER A 1 254 ? -0.697 9.772 -20.026 1.00 87.75 254 SER A CA 1
ATOM 2052 C C . SER A 1 254 ? -1.604 10.894 -20.521 1.00 87.75 254 SER A C 1
ATOM 2054 O O . SER A 1 254 ? -1.165 12.032 -20.654 1.00 87.75 254 SER A O 1
ATOM 2056 N N . ALA A 1 255 ? -2.876 10.591 -20.803 1.00 86.19 255 ALA A N 1
ATOM 2057 C CA . ALA A 1 255 ? -3.832 11.605 -21.230 1.00 86.19 255 ALA A CA 1
ATOM 2058 C C . ALA A 1 255 ? -4.058 12.660 -20.136 1.00 86.19 255 ALA A C 1
ATOM 2060 O O . ALA A 1 255 ? -4.049 13.849 -20.450 1.00 86.19 255 ALA A O 1
ATOM 2061 N N . LEU A 1 256 ? -4.174 12.246 -18.868 1.00 82.69 256 LEU A N 1
ATOM 2062 C CA . LEU A 1 256 ? -4.244 13.167 -17.728 1.00 82.69 256 LEU A CA 1
ATOM 2063 C C . LEU A 1 256 ? -2.973 14.023 -17.619 1.00 82.69 256 LEU A C 1
ATOM 2065 O O . LEU A 1 256 ? -3.075 15.236 -17.483 1.00 82.69 256 LEU A O 1
ATOM 2069 N N . GLN A 1 257 ? -1.790 13.422 -17.793 1.00 77.38 257 GLN A N 1
ATOM 2070 C CA . GLN A 1 257 ? -0.504 14.135 -17.784 1.00 77.38 257 GLN A CA 1
ATOM 2071 C C . GLN A 1 257 ? -0.308 15.127 -18.931 1.00 77.38 257 GLN A C 1
ATOM 2073 O O . GLN A 1 257 ? 0.389 16.125 -18.781 1.00 77.38 257 GLN A O 1
ATOM 2078 N N . SER A 1 258 ? -0.908 14.857 -20.091 1.00 75.56 258 SER A N 1
ATOM 2079 C CA . SER A 1 258 ? -0.772 15.711 -21.275 1.00 75.56 258 SER A CA 1
ATOM 2080 C C . SER A 1 258 ? -1.522 17.046 -21.161 1.00 75.56 258 SER A C 1
ATOM 2082 O O . SER A 1 258 ? -1.337 17.942 -21.991 1.00 75.56 258 SER A O 1
ATOM 2084 N N . VAL A 1 259 ? -2.357 17.206 -20.130 1.00 73.19 259 VAL A N 1
ATOM 2085 C CA . VAL A 1 259 ? -2.992 18.481 -19.801 1.00 73.19 259 VAL A CA 1
ATOM 2086 C C . VAL A 1 259 ? -1.912 19.419 -19.257 1.00 73.19 259 VAL A C 1
ATOM 2088 O O . VAL A 1 259 ? -1.222 19.094 -18.300 1.00 73.19 259 VAL A O 1
ATOM 2091 N N . LYS A 1 260 ? -1.757 20.603 -19.872 1.00 57.12 260 LYS A N 1
ATOM 2092 C CA . LYS A 1 260 ? -0.646 21.563 -19.650 1.00 57.12 260 LYS A CA 1
ATOM 2093 C C . LYS A 1 260 ? -0.394 21.995 -18.193 1.00 57.12 260 LYS A C 1
ATOM 2095 O O . LYS A 1 260 ? 0.587 22.690 -17.948 1.00 57.12 260 LYS A O 1
ATOM 2100 N N . GLN A 1 261 ? -1.274 21.643 -17.261 1.00 62.41 261 GLN A N 1
ATOM 2101 C CA . GLN A 1 261 ? -1.158 21.918 -15.834 1.00 62.41 261 GLN A CA 1
ATOM 2102 C C . GLN A 1 261 ? -1.811 20.774 -15.064 1.00 62.41 261 GLN A C 1
ATOM 2104 O O . GLN A 1 261 ? -2.939 20.921 -14.600 1.00 62.41 261 GLN A O 1
ATOM 2109 N N . VAL A 1 262 ? -1.128 19.637 -14.958 1.00 67.00 262 VAL A N 1
ATOM 2110 C CA . VAL A 1 262 ? -1.545 18.624 -13.989 1.00 67.00 262 VAL A CA 1
ATOM 2111 C C . VAL A 1 262 ? -1.383 19.226 -12.603 1.00 67.00 262 VAL A C 1
ATOM 2113 O O . VAL A 1 262 ? -0.296 19.664 -12.224 1.00 67.00 262 VAL A O 1
ATOM 2116 N N . GLN A 1 263 ? -2.492 19.320 -11.884 1.00 75.81 263 GLN A N 1
ATOM 2117 C CA . GLN A 1 263 ? -2.534 19.861 -10.539 1.00 75.81 263 GLN A CA 1
ATOM 2118 C C . GLN A 1 263 ? -2.554 18.725 -9.529 1.00 75.81 263 GLN A C 1
ATOM 2120 O O . GLN A 1 263 ? -2.920 17.590 -9.817 1.00 75.81 263 GLN A O 1
ATOM 2125 N N . GLU A 1 264 ? -2.217 19.054 -8.292 1.00 81.88 264 GLU A N 1
ATOM 2126 C CA . GLU A 1 264 ? -2.320 18.140 -7.160 1.00 81.88 264 GLU A CA 1
ATOM 2127 C C . GLU A 1 264 ? -3.703 17.464 -7.050 1.00 81.88 264 GLU A C 1
ATOM 2129 O O . GLU A 1 264 ? -3.807 16.281 -6.715 1.00 81.88 264 GLU A O 1
ATOM 2134 N N . GLU A 1 265 ? -4.767 18.189 -7.409 1.00 84.75 265 GLU A N 1
ATOM 2135 C CA . GLU A 1 265 ? -6.134 17.665 -7.437 1.00 84.75 265 GLU A CA 1
ATOM 2136 C C . GLU A 1 265 ? -6.348 16.555 -8.477 1.00 84.75 265 GLU A C 1
ATOM 2138 O O . GLU A 1 265 ? -7.174 15.671 -8.245 1.00 84.75 265 GLU A O 1
ATOM 2143 N N . ASP A 1 266 ? -5.578 16.520 -9.568 1.00 85.06 266 ASP A N 1
ATOM 2144 C CA . ASP A 1 266 ? -5.647 15.438 -10.556 1.00 85.06 266 ASP A CA 1
ATOM 2145 C C . ASP A 1 266 ? -5.079 14.132 -9.977 1.00 85.06 266 ASP A C 1
ATOM 2147 O O . ASP A 1 266 ? -5.671 13.060 -10.133 1.00 85.06 266 ASP A O 1
ATOM 2151 N N . CYS A 1 267 ? -3.982 14.208 -9.216 1.00 86.69 267 CYS A N 1
ATOM 2152 C CA . CYS A 1 267 ? -3.447 13.050 -8.494 1.00 86.69 267 CYS A CA 1
ATOM 2153 C C . CYS A 1 267 ? -4.409 12.578 -7.414 1.00 86.69 267 CYS A C 1
ATOM 2155 O O . CYS A 1 267 ? -4.713 11.386 -7.326 1.00 86.69 267 CYS A O 1
ATOM 2157 N N . LYS A 1 268 ? -4.947 13.510 -6.620 1.00 90.19 268 LYS A N 1
ATOM 2158 C CA . LYS A 1 268 ? -5.959 13.179 -5.614 1.00 90.19 268 LYS A CA 1
ATOM 2159 C C . LYS A 1 268 ? -7.196 12.554 -6.254 1.00 90.19 268 LYS A C 1
ATOM 2161 O O . LYS A 1 268 ? -7.764 11.632 -5.672 1.00 90.19 268 LYS A O 1
ATOM 2166 N N . TYR A 1 269 ? -7.600 12.995 -7.446 1.00 90.69 269 TYR A N 1
ATOM 2167 C CA . TYR A 1 269 ? -8.690 12.390 -8.208 1.00 90.69 269 TYR A CA 1
ATOM 2168 C C . TYR A 1 269 ? -8.389 10.935 -8.588 1.00 90.69 269 TYR A C 1
ATOM 2170 O O . TYR A 1 269 ? -9.209 10.061 -8.297 1.00 90.69 269 TYR A O 1
ATOM 2178 N N . VAL A 1 270 ? -7.219 10.654 -9.176 1.00 92.44 270 VAL A N 1
ATOM 2179 C CA . VAL A 1 270 ? -6.816 9.283 -9.543 1.00 92.44 270 VAL A CA 1
ATOM 2180 C C . VAL A 1 270 ? -6.789 8.380 -8.313 1.00 92.44 270 VAL A C 1
ATOM 2182 O O . VAL A 1 270 ? -7.368 7.293 -8.346 1.00 92.44 270 VAL A O 1
ATOM 2185 N N . ILE A 1 271 ? -6.210 8.842 -7.201 1.00 94.19 271 ILE A N 1
ATOM 2186 C CA . ILE A 1 271 ? -6.166 8.085 -5.943 1.00 94.19 271 ILE A CA 1
ATOM 2187 C C . ILE A 1 271 ? -7.582 7.825 -5.421 1.00 94.19 271 ILE A C 1
ATOM 2189 O O . ILE A 1 271 ? -7.944 6.672 -5.177 1.00 94.19 271 ILE A O 1
ATOM 2193 N N . LYS A 1 272 ? -8.420 8.867 -5.296 1.00 93.88 272 LYS A N 1
ATOM 2194 C CA . LYS A 1 272 ? -9.810 8.738 -4.826 1.00 93.88 272 LYS A CA 1
ATOM 2195 C C . LYS A 1 272 ? -10.581 7.732 -5.669 1.00 93.88 272 LYS A C 1
ATOM 2197 O O . LYS A 1 272 ? -11.211 6.842 -5.104 1.00 93.88 272 LYS A O 1
ATOM 2202 N N . LYS A 1 273 ? -10.521 7.841 -7.000 1.00 94.19 273 LYS A N 1
ATOM 2203 C CA . LYS A 1 273 ? -11.249 6.944 -7.905 1.00 94.19 273 LYS A CA 1
ATOM 2204 C C . LYS A 1 273 ? -10.724 5.514 -7.853 1.00 94.19 273 LYS A C 1
ATOM 2206 O O . LYS A 1 273 ? -11.534 4.598 -7.757 1.00 94.19 273 LYS A O 1
ATOM 2211 N N . THR A 1 274 ? -9.406 5.328 -7.811 1.00 96.06 274 THR A N 1
ATOM 2212 C CA . THR A 1 274 ? -8.782 4.002 -7.696 1.00 96.06 274 THR A CA 1
ATOM 2213 C C . THR A 1 274 ? -9.220 3.289 -6.420 1.00 96.06 274 THR A C 1
ATOM 2215 O O . THR A 1 274 ? -9.745 2.179 -6.480 1.00 96.06 274 THR A O 1
ATOM 2218 N N . ILE A 1 275 ? -9.070 3.935 -5.258 1.00 96.81 275 ILE A N 1
ATOM 2219 C CA . ILE A 1 275 ? -9.420 3.312 -3.976 1.00 96.81 275 ILE A CA 1
ATOM 2220 C C . ILE A 1 275 ? -10.932 3.082 -3.875 1.00 96.81 275 ILE A C 1
ATOM 2222 O O . ILE A 1 275 ? -11.361 2.001 -3.476 1.00 96.81 275 ILE A O 1
ATOM 2226 N N . SER A 1 276 ? -11.744 4.059 -4.285 1.00 94.19 276 SER A N 1
ATOM 2227 C CA . SER A 1 276 ? -13.207 3.939 -4.268 1.00 94.19 276 SER A CA 1
ATOM 2228 C C . SER A 1 276 ? -13.697 2.758 -5.103 1.00 94.19 276 SER A C 1
ATOM 2230 O O . SER A 1 276 ? -14.543 1.994 -4.640 1.00 94.19 276 SER A O 1
ATOM 2232 N N . GLN A 1 277 ? -13.138 2.574 -6.305 1.00 94.62 277 GLN A N 1
ATOM 2233 C CA . GLN A 1 277 ? -13.483 1.464 -7.192 1.00 94.62 277 GLN A CA 1
ATOM 2234 C C . GLN A 1 277 ? -13.044 0.119 -6.603 1.00 94.62 277 GLN A C 1
ATOM 2236 O O . GLN A 1 277 ? -13.856 -0.800 -6.526 1.00 94.62 277 GLN A O 1
ATOM 2241 N N . ILE A 1 278 ? -11.803 0.021 -6.104 1.00 96.38 278 ILE A N 1
ATOM 2242 C CA . ILE A 1 278 ? -11.299 -1.194 -5.446 1.00 96.38 278 ILE A CA 1
ATOM 2243 C C . ILE A 1 278 ? -12.221 -1.606 -4.294 1.00 96.38 278 ILE A C 1
ATOM 2245 O O . ILE A 1 278 ? -12.602 -2.773 -4.199 1.00 96.38 278 ILE A O 1
ATOM 2249 N N . LEU A 1 279 ? -12.603 -0.669 -3.424 1.00 94.12 279 LEU A N 1
ATOM 2250 C CA . LEU A 1 279 ? -13.465 -0.966 -2.280 1.00 94.12 279 LEU A CA 1
ATOM 2251 C C . LEU A 1 279 ? -14.889 -1.338 -2.718 1.00 94.12 279 LEU A C 1
ATOM 2253 O O . LEU A 1 279 ? -15.469 -2.275 -2.167 1.00 94.12 279 LEU A O 1
ATOM 2257 N N . ALA A 1 280 ? -15.447 -0.641 -3.713 1.00 91.31 280 ALA A N 1
ATOM 2258 C CA . ALA A 1 280 ? -16.795 -0.897 -4.220 1.00 91.31 280 ALA A CA 1
ATOM 2259 C C . ALA A 1 280 ? -16.913 -2.276 -4.890 1.00 91.31 280 ALA A C 1
ATOM 2261 O O . ALA A 1 280 ? -17.818 -3.047 -4.554 1.00 91.31 280 ALA A O 1
ATOM 2262 N N . ASP A 1 281 ? -15.966 -2.624 -5.763 1.00 93.69 281 ASP A N 1
ATOM 2263 C CA . ASP A 1 281 ? -15.944 -3.912 -6.471 1.00 93.69 281 ASP A CA 1
ATOM 2264 C C . ASP A 1 281 ? -15.670 -5.088 -5.533 1.00 93.69 281 ASP A C 1
ATOM 2266 O O . ASP A 1 281 ? -16.045 -6.228 -5.809 1.00 93.69 281 ASP A O 1
ATOM 2270 N N . ASN A 1 282 ? -15.045 -4.815 -4.387 1.00 93.62 282 ASN A N 1
ATOM 2271 C CA . ASN A 1 282 ? -14.669 -5.817 -3.400 1.00 93.62 282 ASN A CA 1
ATOM 2272 C C . ASN A 1 282 ? -15.393 -5.591 -2.067 1.00 93.62 282 ASN A C 1
ATOM 2274 O O . ASN A 1 282 ? -14.826 -5.831 -1.007 1.00 93.62 282 ASN A O 1
ATOM 2278 N N . LYS A 1 283 ? -16.666 -5.174 -2.096 1.00 89.69 283 LYS A N 1
ATOM 2279 C CA . LYS A 1 283 ? -17.457 -4.832 -0.894 1.00 89.69 283 LYS A CA 1
ATOM 2280 C C . LYS A 1 283 ? -17.519 -5.911 0.200 1.00 89.69 283 LYS A C 1
ATOM 2282 O O . LYS A 1 283 ? -17.725 -5.564 1.360 1.00 89.69 283 LYS A O 1
ATOM 2287 N N . ASN A 1 284 ? -17.351 -7.181 -0.179 1.00 89.44 284 ASN A N 1
ATOM 2288 C CA . ASN A 1 284 ? -17.382 -8.350 0.710 1.00 89.44 284 ASN A CA 1
ATOM 2289 C C . ASN A 1 284 ? -15.977 -8.838 1.118 1.00 89.44 284 ASN A C 1
ATOM 2291 O O . ASN A 1 284 ? -15.863 -9.834 1.821 1.00 89.44 284 ASN A O 1
ATOM 2295 N N . ALA A 1 285 ? -14.905 -8.209 0.627 1.00 92.81 285 ALA A N 1
ATOM 2296 C CA . ALA A 1 285 ? -13.542 -8.560 1.006 1.00 92.81 285 ALA A CA 1
ATOM 2297 C C . ALA A 1 285 ? -13.228 -7.977 2.388 1.00 92.81 285 ALA A C 1
ATOM 2299 O O . ALA A 1 285 ? -13.289 -6.762 2.563 1.00 92.81 285 ALA A O 1
ATOM 2300 N N . GLU A 1 286 ? -12.852 -8.815 3.349 1.00 92.56 286 GLU A N 1
ATOM 2301 C CA . GLU A 1 286 ? -12.552 -8.369 4.715 1.00 92.56 286 GLU A CA 1
ATOM 2302 C C . GLU A 1 286 ? -11.194 -7.666 4.805 1.00 92.56 286 GLU A C 1
ATOM 2304 O O . GLU A 1 286 ? -11.049 -6.660 5.501 1.00 92.56 286 GLU A O 1
ATOM 2309 N N . HIS A 1 287 ? -10.189 -8.158 4.077 1.00 96.00 287 HIS A N 1
ATOM 2310 C CA . HIS A 1 287 ? -8.833 -7.611 4.099 1.00 96.00 287 HIS A CA 1
ATOM 2311 C C . HIS A 1 287 ? -8.316 -7.390 2.678 1.00 96.00 287 HIS A C 1
ATOM 2313 O O . HIS A 1 287 ? -8.013 -8.339 1.952 1.00 96.00 287 HIS A O 1
ATOM 2319 N N . ILE A 1 288 ? -8.200 -6.122 2.286 1.00 98.19 288 ILE A N 1
ATOM 2320 C CA . ILE A 1 288 ? -7.629 -5.700 1.007 1.00 98.19 288 ILE A CA 1
ATOM 2321 C C . ILE A 1 288 ? -6.239 -5.132 1.271 1.00 98.19 288 ILE A C 1
ATOM 2323 O O . ILE A 1 288 ? -6.086 -4.240 2.101 1.00 98.19 288 ILE A O 1
ATOM 2327 N N . VAL A 1 289 ? -5.236 -5.640 0.563 1.00 98.56 289 VAL A N 1
ATOM 2328 C CA . VAL A 1 289 ? -3.852 -5.164 0.645 1.00 98.56 289 VAL A CA 1
ATOM 2329 C C . VAL A 1 289 ? -3.498 -4.396 -0.624 1.00 98.56 289 VAL A C 1
ATOM 2331 O O . VAL A 1 289 ? -3.763 -4.866 -1.728 1.00 98.56 289 VAL A O 1
ATOM 2334 N N . LEU A 1 290 ? -2.882 -3.230 -0.471 1.00 98.75 290 LEU A N 1
ATOM 2335 C CA . LEU A 1 290 ? -2.328 -2.419 -1.546 1.00 98.75 290 LEU A CA 1
ATOM 2336 C C . LEU A 1 290 ? -0.810 -2.356 -1.388 1.00 98.75 290 LEU A C 1
ATOM 2338 O O . LEU A 1 290 ? -0.326 -1.912 -0.350 1.00 98.75 290 LEU A O 1
ATOM 2342 N N . SER A 1 291 ? -0.062 -2.757 -2.411 1.00 98.56 291 SER A N 1
ATOM 2343 C CA . SER A 1 291 ? 1.364 -2.447 -2.534 1.00 98.56 291 SER A CA 1
ATOM 2344 C C . SER A 1 291 ? 1.531 -1.244 -3.461 1.00 98.56 291 SER A C 1
ATOM 2346 O O . SER A 1 291 ? 1.024 -1.244 -4.582 1.00 98.56 291 SER A O 1
ATOM 2348 N N . THR A 1 292 ? 2.177 -0.188 -2.975 1.00 97.94 292 THR A N 1
ATOM 2349 C CA . THR A 1 292 ? 2.289 1.107 -3.659 1.00 97.94 292 THR A CA 1
ATOM 2350 C C . THR A 1 292 ? 3.544 1.859 -3.183 1.00 97.94 292 THR A C 1
ATOM 2352 O O . THR A 1 292 ? 4.537 1.244 -2.783 1.00 97.94 292 THR A O 1
ATOM 2355 N N . HIS A 1 293 ? 3.537 3.189 -3.247 1.00 96.44 293 HIS A N 1
ATOM 2356 C CA . HIS A 1 293 ? 4.693 4.053 -3.045 1.00 96.44 293 HIS A CA 1
ATOM 2357 C C . HIS A 1 293 ? 4.478 5.087 -1.936 1.00 96.44 293 HIS A C 1
ATOM 2359 O O . HIS A 1 293 ? 3.383 5.236 -1.385 1.00 96.44 293 HIS A O 1
ATOM 2365 N N . GLY A 1 294 ? 5.546 5.811 -1.595 1.00 93.56 294 GLY A N 1
ATOM 2366 C CA . GLY A 1 294 ? 5.524 6.803 -0.519 1.00 93.56 294 GLY A CA 1
ATOM 2367 C C . GLY A 1 294 ? 4.601 7.983 -0.818 1.00 93.56 294 GLY A C 1
ATOM 2368 O O . GLY A 1 294 ? 3.734 8.292 -0.002 1.00 93.56 294 GLY A O 1
ATOM 2369 N N . ALA A 1 295 ? 4.727 8.592 -2.001 1.00 91.75 295 ALA A N 1
ATOM 2370 C CA . ALA A 1 295 ? 3.921 9.750 -2.389 1.00 91.75 295 ALA A CA 1
ATOM 2371 C C . ALA A 1 295 ? 2.425 9.412 -2.503 1.00 91.75 295 ALA A C 1
ATOM 2373 O O . ALA A 1 295 ? 1.585 10.164 -2.011 1.00 91.75 295 ALA A O 1
ATOM 2374 N N . PHE A 1 296 ? 2.089 8.244 -3.067 1.00 94.50 296 PHE A N 1
ATOM 2375 C CA . PHE A 1 296 ? 0.711 7.743 -3.091 1.00 94.50 296 PHE A CA 1
ATOM 2376 C C . PHE A 1 296 ? 0.130 7.648 -1.676 1.00 94.50 296 PHE A C 1
ATOM 2378 O O . PHE A 1 296 ? -0.964 8.144 -1.410 1.00 94.50 296 PHE A O 1
ATOM 2385 N N . THR A 1 297 ? 0.879 7.035 -0.754 1.00 94.94 297 THR A N 1
ATOM 2386 C CA . THR A 1 297 ? 0.437 6.859 0.635 1.00 94.94 297 THR A CA 1
ATOM 2387 C C . THR A 1 297 ? 0.252 8.210 1.327 1.00 94.94 297 THR A C 1
ATOM 2389 O O . THR A 1 297 ? -0.734 8.404 2.032 1.00 94.94 297 THR A O 1
ATOM 2392 N N . ALA A 1 298 ? 1.140 9.172 1.067 1.00 92.25 298 ALA A N 1
ATOM 2393 C CA . ALA A 1 298 ? 1.050 10.514 1.629 1.00 92.25 298 ALA A CA 1
ATOM 2394 C C . ALA A 1 298 ? -0.192 11.283 1.154 1.00 92.25 298 ALA A C 1
ATOM 2396 O O . ALA A 1 298 ? -0.894 11.866 1.979 1.00 92.25 298 ALA A O 1
ATOM 2397 N N . TYR A 1 299 ? -0.522 11.219 -0.139 1.00 93.12 299 TYR A N 1
ATOM 2398 C CA . TYR A 1 299 ? -1.772 11.789 -0.645 1.00 93.12 299 TYR A CA 1
ATOM 2399 C C . TYR A 1 299 ? -3.003 11.050 -0.124 1.00 93.12 299 TYR A C 1
ATOM 2401 O O . TYR A 1 299 ? -4.019 11.680 0.154 1.00 93.12 299 TYR A O 1
ATOM 2409 N N . LEU A 1 300 ? -2.939 9.727 0.042 1.00 94.12 300 LEU A N 1
ATOM 2410 C CA . LEU A 1 300 ? -4.040 8.974 0.637 1.00 94.12 300 LEU A CA 1
ATOM 2411 C C . LEU A 1 300 ? -4.277 9.372 2.102 1.00 94.12 300 LEU A C 1
ATOM 2413 O O . LEU A 1 300 ? -5.434 9.494 2.509 1.00 94.12 300 LEU A O 1
ATOM 2417 N N . HIS A 1 301 ? -3.213 9.614 2.876 1.00 90.81 301 HIS A N 1
ATOM 2418 C CA . HIS A 1 301 ? -3.335 10.210 4.207 1.00 90.81 301 HIS A CA 1
ATOM 2419 C C . HIS A 1 301 ? -4.032 11.559 4.120 1.00 90.81 301 HIS A C 1
ATOM 2421 O O . HIS A 1 301 ? -5.070 11.735 4.746 1.00 90.81 301 HIS A O 1
ATOM 2427 N N . GLU A 1 302 ? -3.559 12.457 3.262 1.00 89.19 302 GLU A N 1
ATOM 2428 C CA . GLU A 1 302 ? -4.145 13.787 3.134 1.00 89.19 302 GLU A CA 1
ATOM 2429 C C . GLU A 1 302 ? -5.638 13.733 2.766 1.00 89.19 302 GLU A C 1
ATOM 2431 O O . GLU A 1 302 ? -6.460 14.403 3.388 1.00 89.19 302 GLU A O 1
ATOM 2436 N N . ILE A 1 303 ? -6.013 12.864 1.823 1.00 89.12 303 ILE A N 1
ATOM 2437 C CA . ILE A 1 303 ? -7.402 12.638 1.403 1.00 89.12 303 ILE A CA 1
ATOM 2438 C C . ILE A 1 303 ? -8.286 12.190 2.576 1.00 89.12 303 ILE A C 1
ATOM 2440 O O . ILE A 1 303 ? -9.425 12.644 2.689 1.00 89.12 303 ILE A O 1
ATOM 2444 N N . LEU A 1 304 ? -7.802 11.274 3.420 1.00 86.75 304 LEU A N 1
ATOM 2445 C CA . LEU A 1 304 ? -8.619 10.610 4.443 1.00 86.75 304 LEU A CA 1
ATOM 2446 C C . LEU A 1 304 ? -8.546 11.273 5.824 1.00 86.75 304 LEU A C 1
ATOM 2448 O O . LEU A 1 304 ? -9.499 11.198 6.605 1.00 86.75 304 LEU A O 1
ATOM 2452 N N . THR A 1 305 ? -7.422 11.901 6.153 1.00 83.31 305 THR A N 1
ATOM 2453 C CA . THR A 1 305 ? -7.148 12.478 7.475 1.00 83.31 305 THR A CA 1
ATOM 2454 C C . THR A 1 305 ? -7.057 14.000 7.430 1.00 83.31 305 THR A C 1
ATOM 2456 O O . THR A 1 305 ? -7.397 14.635 8.429 1.00 83.31 305 THR A O 1
ATOM 2459 N N . GLY A 1 306 ? -6.715 14.581 6.275 1.00 85.06 306 GLY A N 1
ATOM 2460 C CA . GLY A 1 306 ? -6.357 15.992 6.121 1.00 85.06 306 GLY A CA 1
ATOM 2461 C C . GLY A 1 306 ? -4.872 16.276 6.362 1.00 85.06 306 GLY A C 1
ATOM 2462 O O . GLY A 1 306 ? -4.475 17.435 6.322 1.00 85.06 306 GLY A O 1
ATOM 2463 N N . GLU A 1 307 ? -4.060 15.247 6.622 1.00 82.81 307 GLU A N 1
ATOM 2464 C CA . GLU A 1 307 ? -2.631 15.384 6.910 1.00 82.81 307 GLU A CA 1
ATOM 2465 C C . GLU A 1 307 ? -1.803 14.627 5.878 1.00 82.81 307 GLU A C 1
ATOM 2467 O O . GLU A 1 307 ? -1.952 13.419 5.701 1.00 82.81 307 GLU A O 1
ATOM 2472 N N . TRP A 1 308 ? -0.899 15.337 5.213 1.00 86.38 308 TRP A N 1
ATOM 2473 C CA . TRP A 1 308 ? 0.069 14.718 4.323 1.00 86.38 308 TRP A CA 1
ATOM 2474 C C . TRP A 1 308 ? 1.219 14.136 5.149 1.00 86.38 308 TRP A C 1
ATOM 2476 O O . TRP A 1 308 ? 1.828 14.821 5.970 1.00 86.38 308 TRP A O 1
ATOM 2486 N N . THR A 1 309 ? 1.518 12.851 4.975 1.00 84.69 309 THR A N 1
ATOM 2487 C CA . THR A 1 309 ? 2.594 12.173 5.717 1.00 84.69 309 THR A CA 1
ATOM 2488 C C . THR A 1 309 ? 3.158 11.044 4.877 1.00 84.69 309 THR A C 1
ATOM 2490 O O . THR A 1 309 ? 2.427 10.115 4.540 1.00 84.69 309 THR A O 1
ATOM 2493 N N . ILE A 1 310 ? 4.449 11.084 4.552 1.00 85.75 310 ILE A N 1
ATOM 2494 C CA . ILE A 1 310 ? 5.087 9.926 3.924 1.00 85.75 310 ILE A CA 1
ATOM 2495 C C . ILE A 1 310 ? 5.343 8.822 4.938 1.00 85.75 310 ILE A C 1
ATOM 2497 O O . ILE A 1 310 ? 5.477 9.055 6.139 1.00 85.75 310 ILE A O 1
ATOM 2501 N N . VAL A 1 311 ? 5.523 7.622 4.411 1.00 90.25 311 VAL A N 1
ATOM 2502 C CA . VAL A 1 311 ? 5.864 6.431 5.173 1.00 90.25 311 VAL A CA 1
ATOM 2503 C C . VAL A 1 311 ? 7.159 5.810 4.657 1.00 90.25 311 VAL A C 1
ATOM 2505 O O . VAL A 1 311 ? 7.491 5.951 3.480 1.00 90.25 311 VAL A O 1
ATOM 2508 N N . GLY A 1 312 ? 7.887 5.095 5.512 1.00 93.19 312 GLY A N 1
ATOM 2509 C CA . GLY A 1 312 ? 9.092 4.351 5.129 1.00 93.19 312 GLY A CA 1
ATOM 2510 C C . GLY A 1 312 ? 8.819 3.174 4.185 1.00 93.19 312 GLY A C 1
ATOM 2511 O O . GLY A 1 312 ? 7.699 2.682 4.071 1.00 93.19 312 GLY A O 1
ATOM 2512 N N . GLN A 1 313 ? 9.843 2.727 3.471 1.00 95.81 313 GLN A N 1
ATOM 2513 C CA . GLN A 1 313 ? 9.879 1.491 2.695 1.00 95.81 313 GLN A CA 1
ATOM 2514 C C . GLN A 1 313 ? 9.464 0.299 3.560 1.00 95.81 313 GLN A C 1
ATOM 2516 O O . GLN A 1 313 ? 9.827 0.222 4.733 1.00 95.81 313 GLN A O 1
ATOM 2521 N N . SER A 1 314 ? 8.675 -0.602 2.978 1.00 97.25 314 SER A N 1
ATOM 2522 C CA . SER A 1 314 ? 8.058 -1.755 3.653 1.00 97.25 314 SER A CA 1
ATOM 2523 C C . SER A 1 314 ? 7.197 -1.427 4.875 1.00 97.25 314 SER A C 1
ATOM 2525 O O . SER A 1 314 ? 6.782 -2.331 5.588 1.00 97.25 314 SER A O 1
ATOM 2527 N N . SER A 1 315 ? 6.884 -0.158 5.139 1.00 95.19 315 SER A N 1
ATOM 2528 C CA . SER A 1 315 ? 5.980 0.186 6.234 1.00 95.19 315 SER A CA 1
ATOM 2529 C C . SER A 1 315 ? 4.526 -0.130 5.887 1.00 95.19 315 SER A C 1
ATOM 2531 O O . SER A 1 315 ? 4.139 -0.190 4.715 1.00 95.19 315 SER A O 1
ATOM 2533 N N . VAL A 1 316 ? 3.718 -0.317 6.930 1.00 96.06 316 VAL A N 1
ATOM 2534 C CA . VAL A 1 316 ? 2.299 -0.648 6.815 1.00 96.06 316 VAL A CA 1
ATOM 2535 C C . VAL A 1 316 ? 1.447 0.469 7.408 1.00 96.06 316 VAL A C 1
ATOM 2537 O O . VAL A 1 316 ? 1.605 0.851 8.568 1.00 96.06 316 VAL A O 1
ATOM 2540 N N . THR A 1 317 ? 0.483 0.933 6.626 1.00 95.62 317 THR A N 1
ATOM 2541 C CA . THR A 1 317 ? -0.639 1.757 7.076 1.00 95.62 317 THR A CA 1
ATOM 2542 C C . THR A 1 317 ? -1.911 0.924 7.034 1.00 95.62 317 THR A C 1
ATOM 2544 O O . THR A 1 317 ? -2.129 0.156 6.097 1.00 95.62 317 THR A O 1
ATOM 2547 N N . LYS A 1 318 ? -2.776 1.068 8.039 1.00 95.75 318 LYS A N 1
ATOM 2548 C CA . LYS A 1 318 ? -4.063 0.369 8.090 1.00 95.75 318 LYS A CA 1
ATOM 2549 C C . LYS A 1 318 ? -5.207 1.357 8.229 1.00 95.75 318 LYS A C 1
ATOM 2551 O O . LYS A 1 318 ? -5.280 2.113 9.198 1.00 95.75 318 LYS A O 1
ATOM 2556 N N . PHE A 1 319 ? -6.150 1.269 7.300 1.00 94.25 319 PHE A N 1
ATOM 2557 C CA . PHE A 1 319 ? -7.461 1.889 7.406 1.00 94.25 319 PHE A CA 1
ATOM 2558 C C . PHE A 1 319 ? -8.526 0.822 7.617 1.00 94.25 319 PHE A C 1
ATOM 2560 O O . PHE A 1 319 ? -8.415 -0.298 7.122 1.00 94.25 319 PHE A O 1
ATOM 2567 N N . VAL A 1 320 ? -9.588 1.177 8.324 1.00 91.00 320 VAL A N 1
ATOM 2568 C CA . VAL A 1 320 ? -10.730 0.299 8.565 1.00 91.00 320 VAL A CA 1
ATOM 2569 C C . VAL A 1 320 ? -12.026 1.021 8.253 1.00 91.00 320 VAL A C 1
ATOM 2571 O O . VAL A 1 320 ? -12.188 2.207 8.546 1.00 91.00 320 VAL A O 1
ATOM 2574 N N . ARG A 1 321 ? -12.959 0.283 7.662 1.00 88.38 321 ARG A N 1
ATOM 2575 C CA . ARG A 1 321 ? -14.363 0.655 7.563 1.00 88.38 321 ARG A CA 1
ATOM 2576 C C . ARG A 1 321 ? -15.123 -0.109 8.632 1.00 88.38 321 ARG A C 1
ATOM 2578 O O . ARG A 1 321 ? -15.105 -1.340 8.660 1.00 88.38 321 ARG A O 1
ATOM 2585 N N . TYR A 1 322 ? -15.808 0.634 9.478 1.00 81.75 322 TYR A N 1
ATOM 2586 C CA . TYR A 1 322 ? -16.665 0.080 10.509 1.00 81.75 322 TYR A CA 1
ATOM 2587 C C . TYR A 1 322 ? -18.085 -0.134 9.989 1.00 81.75 322 TYR A C 1
ATOM 2589 O O . TYR A 1 322 ? -18.526 0.569 9.083 1.00 81.75 322 TYR A O 1
ATOM 2597 N N . TYR A 1 323 ? -18.787 -1.092 10.579 1.00 74.94 323 TYR A N 1
ATOM 2598 C CA . TYR A 1 323 ? -20.218 -1.269 10.413 1.00 74.94 323 TYR A CA 1
ATOM 2599 C C . TYR A 1 323 ? -20.937 -0.049 10.975 1.00 74.94 323 TYR A C 1
ATOM 2601 O O . TYR A 1 323 ? -20.752 0.304 12.141 1.00 74.94 323 TYR A O 1
ATOM 2609 N N . ASP A 1 324 ? -21.760 0.571 10.139 1.00 69.69 324 ASP A N 1
ATOM 2610 C CA . ASP A 1 324 ? -22.734 1.567 10.554 1.00 69.69 324 ASP A CA 1
ATOM 2611 C C . ASP A 1 324 ? -24.122 0.943 10.408 1.00 69.69 324 ASP A C 1
ATOM 2613 O O . ASP A 1 324 ? -24.480 0.427 9.351 1.00 69.69 324 ASP A O 1
ATOM 2617 N N . GLU A 1 325 ? -24.918 0.986 11.474 1.00 63.00 325 GLU A N 1
ATOM 2618 C CA . GLU A 1 325 ? -26.288 0.461 11.493 1.00 63.00 325 GLU A CA 1
ATOM 2619 C C . GLU A 1 325 ? -27.168 1.157 10.427 1.00 63.00 325 GLU A C 1
ATOM 2621 O O . GLU A 1 325 ? -28.158 0.594 9.962 1.00 63.00 325 GLU A O 1
ATOM 2626 N N . ASN A 1 326 ? -26.764 2.354 9.978 1.00 60.06 326 ASN A N 1
ATOM 2627 C CA . ASN A 1 326 ? -27.412 3.119 8.913 1.00 60.06 326 ASN A CA 1
ATOM 2628 C C . ASN A 1 326 ? -26.949 2.745 7.488 1.00 60.06 326 ASN A C 1
ATOM 2630 O O . ASN A 1 326 ? -27.534 3.241 6.521 1.00 60.06 326 ASN A O 1
ATOM 2634 N N . ASP A 1 327 ? -25.939 1.878 7.328 1.00 61.12 327 ASP A N 1
ATOM 2635 C CA . ASP A 1 327 ? -25.440 1.440 6.012 1.00 61.12 327 ASP A CA 1
ATOM 2636 C C . ASP A 1 327 ? -26.428 0.514 5.279 1.00 61.12 327 ASP A C 1
ATOM 2638 O O . ASP A 1 327 ? -26.305 0.318 4.069 1.00 61.12 327 ASP A O 1
ATOM 2642 N N . GLY A 1 328 ? -27.421 -0.027 5.995 1.00 50.84 328 GLY A N 1
ATOM 2643 C CA . GLY A 1 328 ? -28.258 -1.148 5.564 1.00 50.84 328 GLY A CA 1
ATOM 2644 C C . GLY A 1 328 ? -29.188 -0.930 4.365 1.00 50.84 328 GLY A C 1
ATOM 2645 O O . GLY A 1 328 ? -29.605 -1.920 3.780 1.00 50.84 328 GLY A O 1
ATOM 2646 N N . GLU A 1 329 ? -29.504 0.298 3.943 1.00 45.56 329 GLU A N 1
ATOM 2647 C CA . GLU A 1 329 ? -30.510 0.496 2.872 1.00 45.56 329 GLU A CA 1
ATOM 2648 C C . GLU A 1 329 ? -30.306 1.720 1.962 1.00 45.56 329 GLU A C 1
ATOM 2650 O O . GLU A 1 329 ? -30.845 1.754 0.858 1.00 45.56 329 GLU A O 1
ATOM 2655 N N . LYS A 1 330 ? -29.534 2.738 2.367 1.00 48.59 330 LYS A N 1
ATOM 2656 C CA . LYS A 1 330 ? -29.552 4.049 1.676 1.00 48.59 330 LYS A CA 1
ATOM 2657 C C . LYS A 1 330 ? -28.400 4.320 0.715 1.00 48.59 330 LYS A C 1
ATOM 2659 O O . LYS A 1 330 ? -28.491 5.254 -0.079 1.00 48.59 330 LYS A O 1
ATOM 2664 N N . ASP A 1 331 ? -27.335 3.529 0.764 1.00 52.28 331 ASP A N 1
ATOM 2665 C CA . ASP A 1 331 ? -26.095 3.846 0.051 1.00 52.28 331 ASP A CA 1
ATOM 2666 C C . ASP A 1 331 ? -25.811 2.940 -1.159 1.00 52.28 331 ASP A C 1
ATOM 2668 O O . ASP A 1 331 ? -24.820 3.161 -1.836 1.00 52.28 331 ASP A O 1
ATOM 2672 N N . ALA A 1 332 ? -26.695 2.008 -1.534 1.00 52.16 332 ALA A N 1
ATOM 2673 C CA . ALA A 1 332 ? -26.536 1.170 -2.739 1.00 52.16 332 ALA A CA 1
ATOM 2674 C C . ALA A 1 332 ? -26.751 1.912 -4.087 1.00 52.16 332 ALA A C 1
ATOM 2676 O O . ALA A 1 332 ? -26.845 1.279 -5.137 1.00 52.16 332 ALA A O 1
ATOM 2677 N N . GLY A 1 333 ? -26.864 3.245 -4.070 1.00 56.56 333 GLY A N 1
ATOM 2678 C CA . GLY A 1 333 ? -27.045 4.076 -5.265 1.00 56.56 333 GLY A CA 1
ATOM 2679 C C . GLY A 1 333 ? -25.734 4.416 -5.987 1.00 56.56 333 GLY A C 1
ATOM 2680 O O . GLY A 1 333 ? -24.643 4.119 -5.508 1.00 56.56 333 GLY A O 1
ATOM 2681 N N . ALA A 1 334 ? -25.840 5.121 -7.120 1.00 53.19 334 ALA A N 1
ATOM 2682 C CA . ALA A 1 334 ? -24.723 5.501 -8.002 1.00 53.19 334 ALA A CA 1
ATOM 2683 C C . ALA A 1 334 ? -23.557 6.260 -7.321 1.00 53.19 334 ALA A C 1
ATOM 2685 O O . ALA A 1 334 ? -22.468 6.329 -7.880 1.00 53.19 334 ALA A O 1
ATOM 2686 N N . ASN A 1 335 ? -23.757 6.770 -6.101 1.00 63.12 335 ASN A N 1
ATOM 2687 C CA . ASN A 1 335 ? -22.754 7.510 -5.328 1.00 63.12 335 ASN A CA 1
ATOM 2688 C C . ASN A 1 335 ? -22.043 6.653 -4.259 1.00 63.12 335 ASN A C 1
ATOM 2690 O O . ASN A 1 335 ? -21.307 7.203 -3.441 1.00 63.12 335 ASN A O 1
ATOM 2694 N N . TYR A 1 336 ? -22.269 5.332 -4.215 1.00 68.75 336 TYR A N 1
ATOM 2695 C CA . TYR A 1 336 ? -21.659 4.452 -3.207 1.00 68.75 336 TYR A CA 1
ATOM 2696 C C . TYR A 1 336 ? -20.132 4.534 -3.206 1.00 68.75 336 TYR A C 1
ATOM 2698 O O . TYR A 1 336 ? -19.522 4.720 -2.154 1.00 68.75 336 TYR A O 1
ATOM 2706 N N . ALA A 1 337 ? -19.529 4.428 -4.395 1.00 69.31 337 ALA A N 1
ATOM 2707 C CA . ALA A 1 337 ? -18.084 4.490 -4.565 1.00 69.31 337 ALA A CA 1
ATOM 2708 C C . ALA A 1 337 ? -17.531 5.825 -4.047 1.00 69.31 337 ALA A C 1
ATOM 2710 O O . ALA A 1 337 ? -16.565 5.831 -3.301 1.00 69.31 337 ALA A O 1
ATOM 2711 N N . ASP A 1 338 ? -18.192 6.947 -4.332 1.00 68.12 338 ASP A N 1
ATOM 2712 C CA . ASP A 1 338 ? -17.709 8.260 -3.892 1.00 68.12 338 ASP A CA 1
ATOM 2713 C C . ASP A 1 338 ? -17.811 8.457 -2.366 1.00 68.12 338 ASP A C 1
ATOM 2715 O O . ASP A 1 338 ? -16.994 9.166 -1.785 1.00 68.12 338 ASP A O 1
ATOM 2719 N N . LYS A 1 339 ? -18.766 7.798 -1.693 1.00 78.44 339 LYS A N 1
ATOM 2720 C CA . LYS A 1 339 ? -18.952 7.895 -0.232 1.00 78.44 339 LYS A CA 1
ATOM 2721 C C . LYS A 1 339 ? -18.185 6.851 0.580 1.00 78.44 339 LYS A C 1
ATOM 2723 O O . LYS A 1 339 ? -18.073 6.997 1.797 1.00 78.44 339 LYS A O 1
ATOM 2728 N N . ILE A 1 340 ? -17.701 5.766 -0.032 1.00 84.06 340 ILE A N 1
ATOM 2729 C CA . ILE A 1 340 ? -17.068 4.662 0.714 1.00 84.06 340 ILE A CA 1
ATOM 2730 C C . ILE A 1 340 ? -15.776 5.107 1.411 1.00 84.06 340 ILE A C 1
ATOM 2732 O O . ILE A 1 340 ? -15.477 4.645 2.513 1.00 84.06 340 ILE A O 1
ATOM 2736 N N . MET A 1 341 ? -15.062 6.059 0.807 1.00 85.38 341 MET A N 1
ATOM 2737 C CA . MET A 1 341 ? -13.840 6.657 1.345 1.00 85.38 341 MET A CA 1
ATOM 2738 C C . MET A 1 341 ? -14.096 7.406 2.655 1.00 85.38 341 MET A C 1
ATOM 2740 O O . MET A 1 341 ? -13.336 7.251 3.609 1.00 85.38 341 MET A O 1
ATOM 2744 N N . ASP A 1 342 ? -15.219 8.122 2.760 1.00 83.00 342 ASP A N 1
ATOM 2745 C CA . ASP A 1 342 ? -15.599 8.886 3.959 1.00 83.00 342 ASP A CA 1
ATOM 2746 C C . ASP A 1 342 ? -15.848 7.995 5.186 1.00 83.00 342 ASP A C 1
ATOM 2748 O O . ASP A 1 342 ? -15.914 8.479 6.326 1.00 83.00 342 ASP A O 1
ATOM 2752 N N . LYS A 1 343 ? -15.991 6.682 4.973 1.00 83.81 343 LYS A N 1
ATOM 2753 C CA . LYS A 1 343 ? -16.191 5.677 6.023 1.00 83.81 343 LYS A CA 1
ATOM 2754 C C . LYS A 1 343 ? -14.883 5.046 6.502 1.00 83.81 343 LYS A C 1
ATOM 2756 O O . LYS A 1 343 ? -14.889 4.388 7.542 1.00 83.81 343 LYS A O 1
ATOM 2761 N N . LEU A 1 344 ? -13.765 5.268 5.805 1.00 86.81 344 LEU A N 1
ATOM 2762 C CA . LEU A 1 344 ? -12.457 4.777 6.229 1.00 86.81 344 LEU A CA 1
ATOM 2763 C C . LEU A 1 344 ? -11.901 5.586 7.400 1.00 86.81 344 LEU A C 1
ATOM 2765 O O . LEU A 1 344 ? -11.994 6.814 7.459 1.00 86.81 344 LEU A O 1
ATOM 2769 N N . ARG A 1 345 ? -11.283 4.888 8.346 1.00 85.19 345 ARG A N 1
ATOM 2770 C CA . ARG A 1 345 ? -10.576 5.474 9.485 1.00 85.19 345 ARG A CA 1
ATOM 2771 C C . ARG A 1 345 ? -9.195 4.855 9.578 1.00 85.19 345 ARG A C 1
ATOM 2773 O O . ARG A 1 345 ? -9.079 3.637 9.573 1.00 85.19 345 ARG A O 1
ATOM 2780 N N . MET A 1 346 ? -8.165 5.683 9.683 1.00 87.62 346 MET A N 1
ATOM 2781 C CA . MET A 1 346 ? -6.800 5.211 9.903 1.00 87.62 346 MET A CA 1
ATOM 2782 C C . MET A 1 346 ? -6.660 4.689 11.339 1.00 87.62 346 MET A C 1
ATOM 2784 O O . MET A 1 346 ? -6.969 5.409 12.291 1.00 87.62 346 MET A O 1
ATOM 2788 N N . GLU A 1 347 ? -6.224 3.441 11.507 1.00 84.94 347 GLU A N 1
ATOM 2789 C CA . GLU A 1 347 ? -5.889 2.879 12.823 1.00 84.94 347 GLU A CA 1
ATOM 2790 C C . GLU A 1 347 ? -4.449 3.207 13.205 1.00 84.94 347 GLU A C 1
ATOM 2792 O O . GLU A 1 347 ? -4.205 3.661 14.322 1.00 84.94 347 GLU A O 1
ATOM 2797 N N . PHE A 1 348 ? -3.528 3.015 12.259 1.00 86.56 348 PHE A N 1
ATOM 2798 C CA . PHE A 1 348 ? -2.111 3.339 12.379 1.00 86.56 348 PHE A CA 1
ATOM 2799 C C . PHE A 1 348 ? -1.493 3.585 10.994 1.00 86.56 348 PHE A C 1
ATOM 2801 O O . PHE A 1 348 ? -2.053 3.180 9.972 1.00 86.56 348 PHE A O 1
ATOM 2808 N N . THR A 1 349 ? -0.324 4.222 10.979 1.00 91.81 349 THR A N 1
ATOM 2809 C CA . THR A 1 349 ? 0.497 4.485 9.790 1.00 91.81 349 THR A CA 1
ATOM 2810 C C . THR A 1 349 ? 1.964 4.210 10.092 1.00 91.81 349 THR A C 1
ATOM 2812 O O . THR A 1 349 ? 2.362 4.235 11.257 1.00 91.81 349 THR A O 1
ATOM 2815 N N . SER A 1 350 ? 2.761 4.001 9.043 1.00 90.12 350 SER A N 1
ATOM 2816 C CA . SER A 1 350 ? 4.224 3.919 9.125 1.00 90.12 350 SER A CA 1
ATOM 2817 C C . SER A 1 350 ? 4.725 2.794 10.034 1.00 90.12 350 SER A C 1
ATOM 2819 O O . SER A 1 350 ? 5.817 2.887 10.588 1.00 90.12 350 SER A O 1
ATOM 2821 N N . ASP A 1 351 ? 3.942 1.725 10.201 1.00 88.56 351 ASP A N 1
ATOM 2822 C CA . ASP A 1 351 ? 4.322 0.635 11.088 1.00 88.56 351 ASP A CA 1
ATOM 2823 C C . ASP A 1 351 ? 5.411 -0.233 10.450 1.00 88.56 351 ASP A C 1
ATOM 2825 O O . ASP A 1 351 ? 5.207 -0.870 9.413 1.00 88.56 351 ASP A O 1
ATOM 2829 N N . VAL A 1 352 ? 6.563 -0.260 11.111 1.00 91.56 352 VAL A N 1
ATOM 2830 C CA . VAL A 1 352 ? 7.782 -0.977 10.716 1.00 91.56 352 VAL A CA 1
ATOM 2831 C C . VAL A 1 352 ? 8.205 -2.002 11.769 1.00 91.56 352 VAL A C 1
ATOM 2833 O O . VAL A 1 352 ? 9.269 -2.596 11.656 1.00 91.56 352 VAL A O 1
ATOM 2836 N N . THR A 1 353 ? 7.361 -2.266 12.774 1.00 88.56 353 THR A N 1
ATOM 2837 C CA . THR A 1 353 ? 7.640 -3.190 13.899 1.00 88.56 353 THR A CA 1
ATOM 2838 C C . THR A 1 353 ? 7.923 -4.632 13.480 1.00 88.56 353 THR A C 1
ATOM 2840 O O . THR A 1 353 ? 8.418 -5.426 14.272 1.00 88.56 353 THR A O 1
ATOM 2843 N N . HIS A 1 354 ? 7.586 -4.983 12.241 1.00 89.31 354 HIS A N 1
ATOM 2844 C CA . HIS A 1 354 ? 7.812 -6.302 11.667 1.00 89.31 354 HIS A CA 1
ATOM 2845 C C . HIS A 1 354 ? 9.181 -6.447 10.998 1.00 89.31 354 HIS A C 1
ATOM 2847 O O . HIS A 1 354 ? 9.566 -7.569 10.674 1.00 89.31 354 HIS A O 1
ATOM 2853 N N . LEU A 1 355 ? 9.882 -5.337 10.761 1.00 89.56 355 LEU A N 1
ATOM 2854 C CA . LEU A 1 355 ? 1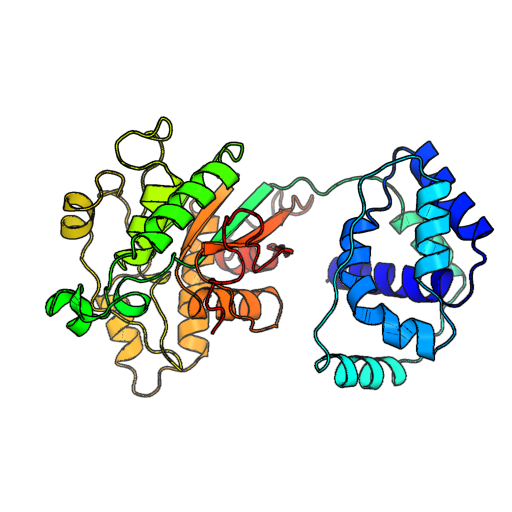1.169 -5.340 10.086 1.00 89.56 355 LEU A CA 1
ATOM 2855 C C . LEU A 1 355 ? 12.283 -5.676 11.070 1.00 89.56 355 LEU A C 1
ATOM 2857 O O . LEU A 1 355 ? 12.295 -5.171 12.193 1.00 89.56 355 LEU A O 1
ATOM 2861 N N . SER A 1 356 ? 13.261 -6.474 10.639 1.00 92.19 356 SER A N 1
ATOM 2862 C CA . SER A 1 356 ? 14.443 -6.733 11.471 1.00 92.19 356 SER A CA 1
ATOM 2863 C C . SER A 1 356 ? 15.328 -5.493 11.639 1.00 92.19 356 SER A C 1
ATOM 2865 O O . SER A 1 356 ? 16.064 -5.388 12.616 1.00 92.19 356 SER A O 1
ATOM 2867 N N . ASP A 1 357 ? 15.276 -4.574 10.669 1.00 89.69 357 ASP A N 1
ATOM 2868 C CA . ASP A 1 357 ? 15.975 -3.287 10.676 1.00 89.69 357 ASP A CA 1
ATOM 2869 C C . ASP A 1 357 ? 14.976 -2.139 10.412 1.00 89.69 357 ASP A C 1
ATOM 2871 O O . ASP A 1 357 ? 14.822 -1.685 9.274 1.00 89.69 357 ASP A O 1
ATOM 2875 N N . PRO A 1 358 ? 14.254 -1.672 11.448 1.00 84.88 358 PRO A N 1
ATOM 2876 C CA . PRO A 1 358 ? 13.249 -0.615 11.306 1.00 84.88 358 PRO A CA 1
ATOM 2877 C C . PRO A 1 358 ? 13.855 0.774 11.031 1.00 84.88 358 PRO A C 1
ATOM 2879 O O . PRO A 1 358 ? 13.132 1.690 10.633 1.00 84.88 358 PRO A O 1
ATOM 2882 N N . ASN A 1 359 ? 15.170 0.944 11.209 1.00 84.75 359 ASN A N 1
ATOM 2883 C CA . ASN A 1 359 ? 15.854 2.221 10.998 1.00 84.75 359 ASN A CA 1
ATOM 2884 C C . ASN A 1 359 ? 16.187 2.458 9.519 1.00 84.75 359 ASN A C 1
ATOM 2886 O O . ASN A 1 359 ? 16.260 3.603 9.073 1.00 84.75 359 ASN A O 1
ATOM 2890 N N . ASN A 1 360 ? 16.340 1.394 8.728 1.00 82.38 360 ASN A N 1
ATOM 2891 C CA . ASN A 1 360 ? 16.656 1.484 7.303 1.00 82.38 360 ASN A CA 1
ATOM 2892 C C . ASN A 1 360 ? 15.399 1.453 6.423 1.00 82.38 360 ASN A C 1
ATOM 2894 O O . ASN A 1 360 ? 15.209 0.590 5.561 1.00 82.38 360 ASN A O 1
ATOM 2898 N N . THR A 1 361 ? 14.507 2.409 6.673 1.00 80.31 361 THR A N 1
ATOM 2899 C CA . THR A 1 361 ? 13.207 2.495 5.996 1.00 80.31 361 THR A CA 1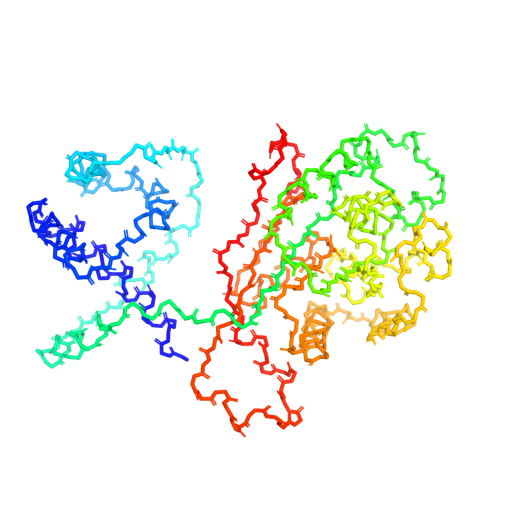
ATOM 2900 C C . THR A 1 361 ? 13.101 3.700 5.071 1.00 80.31 361 THR A C 1
ATOM 2902 O O . THR A 1 361 ? 12.154 3.775 4.303 1.00 80.31 361 THR A O 1
ATOM 2905 N N . ARG A 1 362 ? 14.065 4.630 5.067 1.00 83.12 362 ARG A N 1
ATOM 2906 C CA . ARG A 1 362 ? 14.096 5.796 4.154 1.00 83.12 362 ARG A CA 1
ATOM 2907 C C . ARG A 1 362 ? 12.718 6.470 3.988 1.00 83.12 362 ARG A C 1
ATOM 2909 O O . ARG A 1 362 ? 12.149 6.456 2.886 1.00 83.12 362 ARG A O 1
ATOM 2916 N N . PRO A 1 363 ? 12.122 6.991 5.080 1.00 61.16 363 PRO A N 1
ATOM 2917 C CA . PRO A 1 363 ? 10.852 7.705 5.006 1.00 61.16 363 PRO A CA 1
ATOM 2918 C C . PRO A 1 363 ? 10.941 8.860 4.008 1.00 61.16 363 PRO A C 1
ATOM 2920 O O . PRO A 1 363 ? 10.039 8.959 3.189 1.00 61.16 363 PRO A O 1
ATOM 2923 N N . TYR A 1 364 ? 12.070 9.576 3.955 1.00 54.69 364 TYR A N 1
ATOM 2924 C CA . TYR A 1 364 ? 12.487 10.442 2.849 1.00 54.69 364 TYR A CA 1
ATOM 2925 C C . TYR A 1 364 ? 13.985 10.316 2.604 1.00 54.69 364 TYR A C 1
ATOM 2927 O O . TYR A 1 364 ? 14.727 10.305 3.613 1.00 54.69 364 TYR A O 1
#

pLDDT: mean 72.0, std 24.54, range [22.48, 98.75]

Foldseek 3Di:
DVVVCVVVVVLVCCCCPPQPPDDLVVVLVVCVVCVVVVHHPPCVLVCVVCLACQVVCVVVVGHVVVSVVSVCVSDPDDPDDGDDDDDDDCVVVVVVVVPDDDDDDPVVVVVVVVVPDDPCPFAFQAKEKEWEFAAFQVNVPVVPDDPLCVVLVLTAHDPQRLVLLLLLLVVCVVPPFQAEEEELRRRLLSSVCNNQVAPVHPNLVYAYEHENLQADADPPGDGRQSGDDQVVSCVVGVSHDSPHDYPDHSVRSVVCVVPPDNDSVNNLVSLLLRVLVVCVVPVNGHYYYYRHHFQSVQSLCCSQPVGRFGAFHRFMWMKTAGDDPVVPPDQPDPCNSVCSSNRIDTPDTRHPVSRPCSPRRPSD

Sequence (364 aa):
MIFRAQNLTIGQFFVQKILQNGSDEQLGEIVKSLQEKGKVLDLFRYENKLSHYNNVLVNNGIQLKPKLEFLKNTCNDNSINIYDDHLHVLVSIVLDLSKVQVKFMESDITNAAQLWTLDKRPIILQSLWVIRHGHRLDHFDESLCTGDELKRNDVRLSPLGIQQSHELGKRFENVAISKIFSSPFSRSVETANGLLGGAEAKRHAISINIEPGLAELLVPCEFLLEYYEVPELVEKFPLVNPKYWPLFNKRTLSALQSVKQVQEEDCKYVIKKTISQILADNKNAEHIVLSTHGAFTAYLHEILTGEWTIVGQSSVTKFVRYYDENDGEKDAGANYADKIMDKLRMEFTSDVTHLSDPNNTRPY

Radius of gyration: 23.31 Å; chains: 1; bounding box: 56×53×66 Å

Organism: Heterodera schachtii (NCBI:txid97005)

Secondary structure (DSSP, 8-state):
-HHHHHHHHHHHHHIIIIISS--HHHHHHHHHHHHHTT----HHHHHHHHGGGHHHHHHTT--HHHHHHHHHHHTT-----------SSTHHHHHHHTT--PPPPHHHHHHHHHHT----PPPEEEEEEEEE---BSHHHHGGGS-HHHHHHT---B-HHHHHHHHHHHHHTTTS---EEEE-SSHHHHHHHHHHHTGGG-TTTT--EEE-GGG--EETTTEE---PPPHHHHHHH-TTB-TT---S--HHHHHHHHTSS---HHHHHHHHHHHHHHHHHHTTT-SEEEEEE-HHHHHHHHHHHHS------TT-EEEEEEEP-GGGGTS--STTHHHHHGGGEEEEEEEE-TT-S-TT-----